Protein AF-A0A1I7KAI1-F1 (afdb_monomer)

Sequence (197 aa):
MGVFTWTDAAVKNPRADRYGDYRRKDIVEYGGYAKLICPDDTEIETECHDSYGRIGIYDIYELVAEWNRFELSADNLSKKPDDPTRYGGLWDYEKKKLKEEGYSDDEIKALDEADRKKYFDTAVRVWENTAALIDEYKTGASNEELSKKYGKEWKREIGIAIACEDDNARKLKYPIKLTKNRDAHGYDSLYISYSCQ

Radius of gyration: 20.22 Å; Cα contacts (8 Å, |Δi|>4): 316; chains: 1; bounding box: 46×28×57 Å

Structure (mmCIF, N/CA/C/O backbone):
data_AF-A0A1I7KAI1-F1
#
_entry.id   AF-A0A1I7KAI1-F1
#
loop_
_atom_site.group_PDB
_atom_site.id
_atom_site.type_symbol
_atom_site.label_atom_id
_atom_site.label_alt_id
_atom_site.label_comp_id
_atom_site.label_asym_id
_atom_site.label_entity_id
_atom_site.label_seq_id
_atom_site.pdbx_PDB_ins_code
_atom_site.Cartn_x
_atom_site.Cartn_y
_atom_site.Cartn_z
_atom_site.occupancy
_atom_site.B_iso_or_equiv
_atom_site.auth_seq_id
_atom_site.auth_comp_id
_atom_site.auth_asym_id
_atom_site.auth_atom_id
_atom_site.pdbx_PDB_model_num
ATOM 1 N N . MET A 1 1 ? -7.013 8.124 -15.299 1.00 29.92 1 MET A N 1
ATOM 2 C CA . MET A 1 1 ? -6.647 8.153 -13.871 1.00 29.92 1 MET A CA 1
ATOM 3 C C . MET A 1 1 ? -7.886 7.746 -13.109 1.00 29.92 1 MET A C 1
ATOM 5 O O . MET A 1 1 ? -8.840 8.516 -13.104 1.00 29.92 1 MET A O 1
ATOM 9 N N . GLY A 1 2 ? -7.917 6.503 -12.625 1.00 44.12 2 GLY A N 1
ATOM 10 C CA . GLY A 1 2 ? -8.976 6.027 -11.739 1.00 44.12 2 GLY A CA 1
ATOM 11 C C . GLY A 1 2 ? -8.921 6.787 -10.417 1.00 44.12 2 GLY A C 1
ATOM 12 O O . GLY A 1 2 ? -7.880 7.329 -10.045 1.00 44.12 2 GLY A O 1
ATOM 13 N N . VAL A 1 3 ? -10.061 6.902 -9.752 1.00 51.53 3 VAL A N 1
ATOM 14 C CA . VAL A 1 3 ? -10.138 7.475 -8.410 1.00 51.53 3 VAL A CA 1
ATOM 15 C C . VAL A 1 3 ? -9.918 6.315 -7.441 1.00 51.53 3 VAL A C 1
ATOM 17 O O . VAL A 1 3 ? -10.669 5.347 -7.519 1.00 51.53 3 VAL A O 1
ATOM 20 N N . PHE A 1 4 ? -8.901 6.392 -6.573 1.00 60.38 4 PHE A N 1
ATOM 21 C CA . PHE A 1 4 ? -8.571 5.349 -5.587 1.00 60.38 4 PHE A CA 1
ATOM 22 C C . PHE A 1 4 ? -9.707 5.162 -4.571 1.00 60.38 4 PHE A C 1
ATOM 24 O O . PHE A 1 4 ? -9.730 5.757 -3.502 1.00 60.38 4 PHE A O 1
ATOM 31 N N . THR A 1 5 ? -10.725 4.387 -4.900 1.00 75.75 5 THR A N 1
ATOM 32 C CA . THR A 1 5 ? -11.876 4.212 -4.004 1.00 75.75 5 THR A CA 1
ATOM 33 C C . THR A 1 5 ? -11.662 3.018 -3.085 1.00 75.75 5 THR A C 1
ATOM 35 O O . THR A 1 5 ? -10.800 2.186 -3.329 1.00 75.75 5 THR A O 1
ATOM 38 N N . TRP A 1 6 ? -12.400 2.945 -1.983 1.00 87.81 6 TRP A N 1
ATOM 39 C CA . TRP A 1 6 ? -12.342 1.806 -1.064 1.00 87.81 6 TRP A CA 1
ATOM 40 C C . TRP A 1 6 ? -13.674 1.081 -1.087 1.00 87.81 6 TRP A C 1
ATOM 42 O O . TRP A 1 6 ? -14.717 1.730 -1.186 1.00 87.81 6 TRP A O 1
ATOM 52 N N . THR A 1 7 ? -13.679 -0.243 -0.948 1.00 91.88 7 THR A N 1
ATOM 53 C CA . THR A 1 7 ? -14.944 -0.957 -0.754 1.00 91.88 7 THR A CA 1
ATOM 54 C C . THR A 1 7 ? -15.554 -0.609 0.601 1.00 91.88 7 THR A C 1
ATOM 56 O O . THR A 1 7 ? -14.853 -0.472 1.606 1.00 91.88 7 THR A O 1
ATOM 59 N N . ASP A 1 8 ? -16.876 -0.489 0.635 1.00 93.88 8 ASP A N 1
ATOM 60 C CA . ASP A 1 8 ? -17.633 -0.228 1.853 1.00 93.88 8 ASP A CA 1
ATOM 61 C C . ASP A 1 8 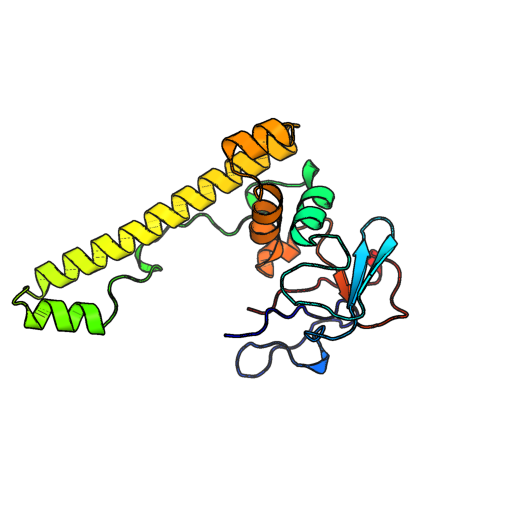? -17.595 -1.456 2.773 1.00 93.88 8 ASP A C 1
ATOM 63 O O . ASP A 1 8 ? -18.121 -2.519 2.437 1.00 93.88 8 ASP A O 1
ATOM 67 N N . ALA A 1 9 ? -17.004 -1.295 3.955 1.00 95.88 9 ALA A N 1
ATOM 68 C CA . ALA A 1 9 ? -16.870 -2.324 4.978 1.00 95.88 9 ALA A CA 1
ATOM 69 C C . ALA A 1 9 ? -18.220 -2.851 5.500 1.00 95.88 9 ALA A C 1
ATOM 71 O O . ALA A 1 9 ? -18.276 -3.947 6.057 1.00 95.88 9 ALA A O 1
ATOM 72 N N . ALA A 1 10 ? -19.326 -2.123 5.305 1.00 94.81 10 ALA A N 1
ATOM 73 C CA . ALA A 1 10 ? -20.670 -2.611 5.628 1.00 94.81 10 ALA A CA 1
ATOM 74 C C . ALA A 1 10 ? -21.201 -3.632 4.600 1.00 94.81 10 ALA A C 1
ATOM 76 O O . ALA A 1 10 ? -22.182 -4.335 4.860 1.00 94.81 10 ALA A O 1
ATOM 77 N N . VAL A 1 11 ? -20.568 -3.741 3.428 1.00 92.00 11 VAL A N 1
ATOM 78 C CA . VAL A 1 11 ? -20.994 -4.632 2.348 1.00 92.00 11 VAL A CA 1
ATOM 79 C C . VAL A 1 11 ? -20.195 -5.930 2.384 1.00 92.00 11 VAL A C 1
ATOM 81 O O . VAL A 1 11 ? -19.005 -5.983 2.085 1.00 92.00 11 VAL A O 1
ATOM 84 N N . LYS A 1 12 ? -20.890 -7.033 2.673 1.00 86.88 12 LYS A N 1
ATOM 85 C CA . LYS A 1 12 ? -20.320 -8.376 2.536 1.00 86.88 12 LYS A CA 1
ATOM 86 C C . LYS A 1 12 ? -20.062 -8.697 1.063 1.00 86.88 12 LYS A C 1
ATOM 88 O O . LYS A 1 12 ? -21.006 -8.697 0.272 1.00 86.88 12 LYS A O 1
ATOM 93 N N . ASN A 1 13 ? -18.833 -9.099 0.733 1.00 84.94 13 ASN A N 1
ATOM 94 C CA . ASN A 1 13 ? -18.421 -9.535 -0.609 1.00 84.94 13 ASN A CA 1
ATOM 95 C C . ASN A 1 13 ? -18.757 -8.489 -1.696 1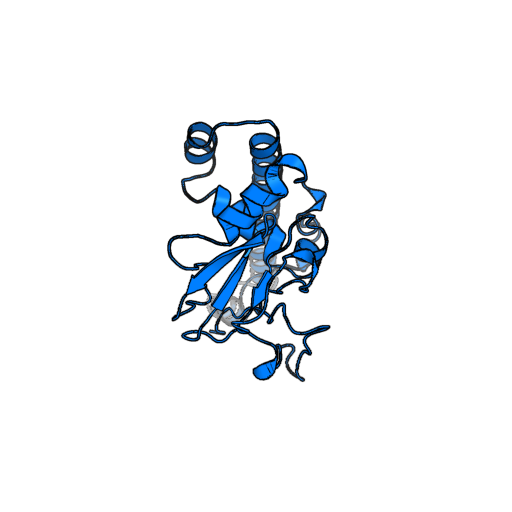.00 84.94 13 ASN A C 1
ATOM 97 O O . ASN A 1 13 ? -19.659 -8.727 -2.515 1.00 84.94 13 ASN A O 1
ATOM 101 N N . PRO A 1 14 ? -18.064 -7.334 -1.700 1.00 85.88 14 PRO A N 1
ATOM 102 C CA . PRO A 1 14 ? -18.239 -6.316 -2.732 1.00 85.88 14 PRO A CA 1
ATOM 103 C C . PRO A 1 14 ? -17.988 -6.934 -4.112 1.00 85.88 14 PRO A C 1
ATOM 105 O O . PRO A 1 14 ? -17.135 -7.809 -4.275 1.00 85.88 14 PRO A O 1
ATOM 108 N N . ARG A 1 15 ? -18.789 -6.549 -5.111 1.00 82.38 15 ARG A N 1
ATOM 109 C CA . ARG A 1 15 ? -18.743 -7.200 -6.428 1.00 82.38 15 ARG A CA 1
ATOM 110 C C . ARG A 1 15 ? -17.964 -6.346 -7.409 1.00 82.38 15 ARG A C 1
ATOM 112 O O . ARG A 1 15 ? -18.348 -5.200 -7.639 1.00 82.38 15 ARG A O 1
ATOM 119 N N . ALA A 1 16 ? -16.977 -6.953 -8.054 1.00 81.25 16 ALA A N 1
ATOM 120 C CA . ALA A 1 16 ? -16.404 -6.405 -9.269 1.00 81.25 16 ALA A CA 1
ATOM 121 C C . ALA A 1 16 ? -17.455 -6.385 -10.397 1.00 81.25 16 ALA A C 1
ATOM 123 O O . ALA A 1 16 ? -18.383 -7.209 -10.454 1.00 81.25 16 ALA A O 1
ATOM 124 N N . ASP A 1 17 ? -17.346 -5.403 -11.275 1.00 79.88 17 ASP A N 1
ATOM 125 C CA . ASP A 1 17 ? -18.058 -5.323 -12.531 1.00 79.88 17 ASP A CA 1
ATOM 126 C C . ASP A 1 17 ? -17.281 -6.060 -13.638 1.00 79.88 17 ASP A C 1
ATOM 128 O O . ASP A 1 17 ? -16.339 -6.810 -13.381 1.00 79.88 17 ASP A O 1
ATOM 132 N N . ARG A 1 18 ? -17.716 -5.912 -14.892 1.00 79.69 18 ARG A N 1
ATOM 133 C CA . ARG A 1 18 ? -17.100 -6.622 -16.026 1.00 79.69 18 ARG A CA 1
ATOM 134 C C . ARG A 1 18 ? -15.690 -6.133 -16.382 1.00 79.69 18 ARG A C 1
ATOM 136 O O . ARG A 1 18 ? -15.050 -6.766 -17.215 1.00 79.69 18 ARG A O 1
ATOM 143 N N . TYR A 1 19 ? -15.258 -5.007 -15.825 1.00 76.31 19 TYR A N 1
ATOM 144 C CA . TYR A 1 19 ? -13.960 -4.383 -16.059 1.00 76.31 19 TYR A CA 1
ATOM 145 C C . TYR A 1 19 ? -12.976 -4.634 -14.913 1.00 76.31 19 TYR A C 1
ATOM 147 O O . TYR A 1 19 ? -11.802 -4.317 -15.061 1.00 76.31 19 TYR A O 1
ATOM 155 N N . GLY A 1 20 ? -13.434 -5.260 -13.823 1.00 75.00 20 GLY A N 1
ATOM 156 C CA . GLY A 1 20 ? -12.633 -5.502 -12.622 1.00 75.00 20 GLY A CA 1
ATOM 157 C C . GLY A 1 20 ? -12.852 -4.459 -11.526 1.00 75.00 20 GLY A C 1
ATOM 158 O O . GLY A 1 20 ? -12.435 -4.695 -10.398 1.00 75.00 20 GLY A O 1
ATOM 159 N N . ASP A 1 21 ? -13.580 -3.376 -11.814 1.00 79.81 21 ASP A N 1
ATOM 160 C CA . ASP A 1 21 ? -13.859 -2.308 -10.855 1.00 79.81 21 ASP A CA 1
ATOM 161 C C . ASP A 1 21 ? -14.978 -2.708 -9.893 1.00 79.81 21 ASP A C 1
ATOM 163 O O . ASP A 1 21 ? -15.977 -3.314 -10.286 1.00 79.81 21 ASP A O 1
ATOM 167 N N . TYR A 1 22 ? -14.885 -2.323 -8.623 1.00 84.44 22 TYR A N 1
ATOM 168 C CA . TYR A 1 22 ? -15.987 -2.535 -7.689 1.00 84.44 22 TYR A CA 1
ATOM 169 C C . TYR A 1 22 ? -17.201 -1.667 -8.048 1.00 84.44 22 TYR A C 1
ATOM 171 O O . TYR A 1 22 ? -17.097 -0.497 -8.419 1.00 84.44 22 TYR A O 1
ATOM 179 N N . ARG A 1 23 ? -18.406 -2.237 -7.921 1.00 85.50 23 ARG A N 1
ATOM 180 C CA . ARG A 1 23 ? -19.648 -1.505 -8.206 1.00 85.50 23 ARG A CA 1
ATOM 181 C C . ARG A 1 23 ? -19.736 -0.251 -7.342 1.00 85.50 23 ARG A C 1
ATOM 183 O O . ARG A 1 23 ? -19.602 -0.332 -6.129 1.00 85.50 23 ARG A O 1
ATOM 190 N N . ARG A 1 24 ? -20.154 0.869 -7.940 1.00 83.38 24 ARG A N 1
ATOM 191 C CA . ARG A 1 24 ? -20.336 2.167 -7.258 1.00 83.38 24 ARG A CA 1
ATOM 192 C C . ARG A 1 24 ? -21.107 2.093 -5.927 1.00 83.38 24 ARG A C 1
ATOM 194 O O . ARG A 1 24 ? -20.791 2.774 -4.960 1.00 83.38 24 ARG A O 1
ATOM 201 N N . LYS A 1 25 ? -22.130 1.241 -5.850 1.00 86.62 25 LYS A N 1
ATOM 202 C CA . LYS A 1 25 ? -22.911 1.058 -4.616 1.00 86.62 25 LYS A CA 1
ATOM 203 C C . LYS A 1 25 ? -22.147 0.344 -3.491 1.00 86.62 25 LYS A C 1
ATOM 205 O O . LYS A 1 25 ? -22.518 0.530 -2.339 1.00 86.62 25 LYS A O 1
ATOM 210 N N . ASP A 1 26 ? -21.108 -0.416 -3.818 1.00 90.50 26 ASP A N 1
ATOM 211 C CA . ASP A 1 26 ? -20.305 -1.225 -2.899 1.00 90.50 26 ASP A CA 1
ATOM 2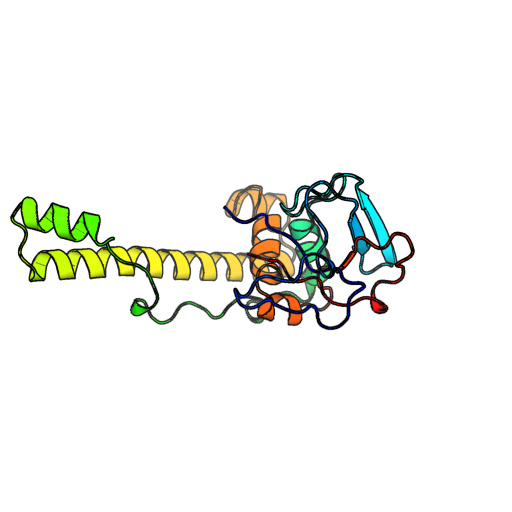12 C C . ASP A 1 26 ? -18.992 -0.507 -2.506 1.00 90.50 26 ASP A C 1
ATOM 214 O O . ASP A 1 26 ? -18.171 -1.092 -1.806 1.00 90.50 26 ASP A O 1
ATOM 218 N N . ILE A 1 27 ? -18.790 0.749 -2.934 1.00 90.12 27 ILE A N 1
ATOM 219 C CA . ILE A 1 27 ? -17.616 1.574 -2.600 1.00 90.12 27 ILE A CA 1
ATOM 220 C C . ILE A 1 27 ? -17.987 2.810 -1.774 1.00 90.12 27 ILE A C 1
ATOM 222 O O . ILE A 1 27 ? -19.131 3.281 -1.793 1.00 90.12 27 ILE A O 1
ATOM 226 N N . VAL A 1 28 ? -16.993 3.346 -1.075 1.00 90.50 28 VAL A N 1
ATOM 227 C CA . VAL A 1 28 ? -16.986 4.676 -0.468 1.00 90.50 28 VAL A CA 1
ATOM 228 C C . VAL A 1 28 ? -16.557 5.675 -1.543 1.00 90.50 28 VAL A C 1
ATOM 230 O O . VAL A 1 28 ? -15.470 5.567 -2.110 1.00 90.50 28 VAL A O 1
ATOM 233 N N . GLU A 1 29 ? -17.444 6.611 -1.882 1.00 86.25 29 GLU A N 1
ATOM 234 C CA . GLU A 1 29 ? -17.228 7.529 -3.003 1.00 86.25 29 GLU A CA 1
ATOM 235 C C . GLU A 1 29 ? -16.271 8.666 -2.631 1.00 86.25 29 GLU A C 1
ATOM 237 O O . GLU A 1 29 ? -16.349 9.244 -1.546 1.00 86.25 29 GLU A O 1
ATOM 242 N N . TYR A 1 30 ? -15.416 9.038 -3.582 1.00 87.31 30 TYR A N 1
ATOM 243 C CA . TYR A 1 30 ? -14.628 10.262 -3.503 1.00 87.31 30 TYR A CA 1
ATOM 244 C C . TYR A 1 30 ? -15.518 11.496 -3.338 1.00 87.31 30 TYR A C 1
ATOM 246 O O . TYR A 1 30 ? -16.537 11.640 -4.015 1.00 87.31 30 TYR A O 1
ATOM 254 N N . GLY A 1 31 ? -15.111 12.394 -2.445 1.00 87.06 31 GLY A N 1
ATOM 255 C CA . GLY A 1 31 ? -15.862 13.587 -2.066 1.00 87.06 31 GLY A CA 1
ATOM 256 C C . GLY A 1 31 ? -17.106 13.300 -1.222 1.00 87.06 31 GLY A C 1
ATOM 257 O O . GLY A 1 31 ? -17.806 14.239 -0.855 1.00 87.06 31 GLY A O 1
ATOM 258 N N . GLY A 1 32 ? -17.394 12.029 -0.927 1.00 88.50 32 GLY A N 1
ATOM 259 C CA . GLY A 1 32 ? -18.499 11.618 -0.073 1.00 88.50 32 GLY A CA 1
ATOM 260 C C . GLY A 1 32 ? -18.098 11.474 1.391 1.00 88.50 32 GLY A C 1
ATOM 261 O O . GLY A 1 32 ? -16.925 11.570 1.760 1.00 88.50 32 GLY A O 1
ATOM 262 N N . TYR A 1 33 ? -19.100 11.188 2.218 1.00 93.00 33 TYR A N 1
ATOM 263 C CA . TYR A 1 33 ? -18.899 10.819 3.611 1.00 93.00 33 TYR A CA 1
ATOM 264 C C . TYR A 1 33 ? -18.159 9.483 3.734 1.00 93.00 33 TYR A C 1
ATOM 266 O O . TYR A 1 33 ? -18.475 8.520 3.026 1.00 93.00 33 TYR A O 1
ATOM 274 N N . ALA A 1 34 ? -17.233 9.413 4.685 1.00 94.44 34 ALA A N 1
ATOM 275 C CA . ALA A 1 34 ? -16.585 8.179 5.088 1.00 94.44 34 ALA A CA 1
ATOM 276 C C . ALA A 1 34 ? -16.359 8.144 6.599 1.00 94.44 34 ALA A C 1
ATOM 278 O O . ALA A 1 34 ? -16.060 9.161 7.226 1.00 94.44 34 ALA A O 1
ATOM 279 N N . LYS A 1 35 ? -16.439 6.938 7.148 1.00 95.25 35 LYS A N 1
ATOM 280 C CA . LYS A 1 35 ? -16.158 6.609 8.536 1.00 95.25 35 LYS A CA 1
ATOM 281 C C . LYS A 1 35 ? -15.194 5.435 8.600 1.00 95.25 35 LYS A C 1
ATOM 283 O O . LYS A 1 35 ? -15.458 4.381 8.024 1.00 95.25 35 LYS A O 1
ATOM 288 N N . LEU A 1 36 ? -14.069 5.627 9.273 1.00 96.00 36 LEU A N 1
ATOM 289 C CA . LEU A 1 36 ? -13.116 4.579 9.612 1.00 96.00 36 LEU A CA 1
ATOM 290 C C . LEU A 1 36 ? -13.465 4.060 11.003 1.00 96.00 36 LEU A C 1
ATOM 292 O O . LEU A 1 36 ? -13.561 4.851 11.941 1.00 96.00 36 LEU A O 1
ATOM 296 N N . ILE A 1 37 ? -13.628 2.745 11.121 1.00 97.38 37 ILE A N 1
ATOM 297 C CA . ILE A 1 37 ? -13.760 2.077 12.416 1.00 97.38 37 ILE A CA 1
ATOM 298 C C . ILE A 1 37 ? -12.391 1.513 12.788 1.00 97.38 37 ILE A C 1
ATOM 300 O O . ILE A 1 37 ? -11.815 0.724 12.033 1.00 97.38 37 ILE A O 1
ATOM 304 N N . CYS A 1 38 ? -11.858 1.947 13.925 1.00 97.06 38 CYS A N 1
ATOM 305 C CA . CYS A 1 38 ? -10.567 1.518 14.452 1.00 97.06 38 CYS A CA 1
ATOM 306 C C . CYS A 1 38 ? -10.694 0.199 15.238 1.00 97.06 38 CYS A C 1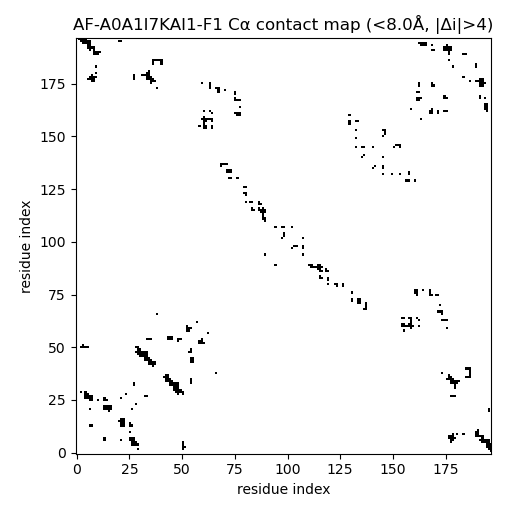
ATOM 308 O O . CYS A 1 38 ? -11.785 -0.130 15.701 1.00 97.06 38 CYS A O 1
ATOM 310 N N . PRO A 1 39 ? -9.594 -0.548 15.450 1.00 97.56 39 PRO A N 1
ATOM 311 C CA . PRO A 1 39 ? -9.620 -1.816 16.194 1.00 97.56 39 PRO A CA 1
ATOM 312 C C . PRO A 1 39 ? -10.072 -1.724 17.657 1.00 97.56 39 PRO A C 1
ATOM 314 O O . PRO A 1 39 ? -10.434 -2.737 18.244 1.00 97.56 39 PRO A O 1
ATOM 317 N N . ASP A 1 40 ? -10.015 -0.537 18.257 1.00 96.75 40 ASP A N 1
ATOM 318 C CA . ASP A 1 40 ? -10.488 -0.248 19.615 1.00 96.75 40 ASP A CA 1
ATOM 319 C C . ASP A 1 40 ? -11.927 0.301 19.640 1.00 96.75 40 ASP A C 1
ATOM 321 O O . ASP A 1 40 ? -12.345 0.898 20.631 1.00 96.75 40 ASP A O 1
ATOM 325 N N . ASP A 1 41 ? -12.666 0.119 18.540 1.00 97.06 41 ASP A N 1
ATOM 326 C CA . ASP A 1 41 ? -14.017 0.632 18.297 1.00 97.06 41 ASP A CA 1
ATOM 327 C C . ASP A 1 41 ? -14.138 2.165 18.282 1.00 97.06 41 ASP A C 1
ATOM 329 O O . ASP A 1 41 ? -15.250 2.695 18.236 1.00 97.06 41 ASP A O 1
ATOM 333 N N . THR A 1 42 ? -13.023 2.906 18.270 1.00 96.25 42 THR A N 1
ATOM 334 C CA . THR A 1 42 ? -13.070 4.350 18.011 1.00 96.25 42 THR A CA 1
ATOM 335 C C . THR A 1 42 ? -13.409 4.640 16.550 1.00 96.25 42 THR A C 1
ATOM 337 O O . THR A 1 42 ? -13.153 3.838 15.648 1.00 96.25 42 THR A O 1
ATOM 340 N N . GLU A 1 43 ? -14.006 5.807 16.308 1.00 95.75 43 GLU A N 1
ATOM 341 C CA . GLU A 1 43 ? -14.534 6.184 14.997 1.00 95.75 43 GLU A CA 1
ATOM 342 C C . GLU A 1 43 ? -13.912 7.495 14.532 1.00 95.75 43 GLU A C 1
ATOM 344 O O . GLU A 1 43 ? -13.835 8.471 15.283 1.00 95.75 43 GLU A O 1
ATOM 349 N N . ILE A 1 44 ? -13.468 7.516 13.277 1.00 95.44 44 ILE A N 1
ATOM 350 C CA . ILE A 1 44 ? -12.922 8.708 12.629 1.00 95.44 44 ILE A CA 1
ATOM 351 C C . ILE A 1 44 ? -13.771 8.985 11.401 1.00 95.44 44 ILE A C 1
ATOM 353 O O . ILE A 1 44 ? -13.916 8.126 10.536 1.00 95.44 44 ILE A O 1
ATOM 357 N N . GLU A 1 45 ? -14.327 10.187 11.309 1.00 94.56 45 GLU A N 1
ATOM 358 C CA . GLU A 1 45 ? -15.274 10.547 10.256 1.00 94.56 45 GLU A CA 1
ATOM 359 C C . GLU A 1 45 ? -14.759 11.707 9.403 1.00 94.56 45 GLU A C 1
ATOM 361 O O . GLU A 1 45 ? -14.026 12.583 9.867 1.00 94.56 45 GLU A O 1
ATOM 366 N N . THR A 1 46 ? -15.171 11.730 8.138 1.00 93.44 46 THR A N 1
ATOM 367 C CA . THR A 1 46 ? -15.003 12.870 7.237 1.00 93.44 46 THR A CA 1
ATOM 368 C C . THR A 1 46 ? -16.235 13.018 6.357 1.00 93.44 46 THR A C 1
ATOM 370 O O . THR A 1 46 ? -16.789 12.035 5.872 1.00 93.44 46 THR A O 1
ATOM 373 N N . GLU A 1 47 ? -16.645 14.259 6.104 1.00 91.69 47 GLU A N 1
ATOM 374 C CA . GLU A 1 47 ? -17.714 14.571 5.146 1.00 91.69 47 GLU A CA 1
ATOM 375 C C . GLU A 1 47 ? -17.211 14.605 3.693 1.00 91.69 47 GLU A C 1
ATOM 377 O O . GLU A 1 47 ? -18.010 14.615 2.762 1.00 91.69 47 GLU A O 1
ATOM 382 N N . CYS A 1 48 ? -15.889 14.627 3.496 1.00 88.19 48 CYS A N 1
ATOM 383 C CA . CYS A 1 48 ? -15.253 14.665 2.185 1.00 88.19 48 CYS A CA 1
ATOM 384 C C . CYS A 1 48 ? -14.030 13.741 2.191 1.00 88.19 48 CYS A C 1
ATOM 386 O O . CYS A 1 48 ? -12.941 14.115 2.634 1.00 88.19 48 CYS A O 1
ATOM 388 N N . HIS A 1 49 ? -14.232 12.498 1.762 1.00 86.00 49 HIS A N 1
ATOM 389 C CA . HIS A 1 49 ? -13.176 11.507 1.599 1.00 86.00 49 HIS A CA 1
ATOM 390 C C . HIS A 1 49 ? -12.384 11.763 0.315 1.00 86.00 49 HIS A C 1
ATOM 392 O O . HIS A 1 49 ? -12.956 11.823 -0.772 1.00 86.00 49 HIS A O 1
ATOM 398 N N . ASP A 1 50 ? -11.063 11.897 0.424 1.00 83.12 50 ASP A N 1
ATOM 399 C CA . ASP A 1 50 ? -10.211 12.237 -0.717 1.00 83.12 50 ASP A CA 1
ATOM 400 C C . ASP A 1 50 ? -9.701 11.027 -1.502 1.00 83.12 50 ASP A C 1
ATOM 402 O O . ASP A 1 50 ? -9.032 11.226 -2.512 1.00 83.12 50 ASP A O 1
ATOM 406 N N . SER A 1 51 ? -10.018 9.795 -1.084 1.00 79.62 51 SER A N 1
ATOM 407 C CA . SER A 1 51 ? -9.549 8.562 -1.727 1.00 79.62 51 SER A CA 1
ATOM 408 C C . SER A 1 51 ? -8.035 8.295 -1.643 1.00 79.62 51 SER A C 1
ATOM 410 O O . SER A 1 51 ? -7.583 7.209 -1.987 1.00 79.62 51 SER A O 1
ATOM 412 N N . TYR A 1 52 ? -7.225 9.203 -1.093 1.00 81.31 52 TYR A N 1
ATOM 413 C CA . TYR A 1 52 ? -5.761 9.066 -1.022 1.00 81.31 52 TYR A CA 1
ATOM 414 C C . TYR A 1 52 ? -5.263 8.500 0.316 1.00 81.31 52 TYR A C 1
ATOM 416 O O . TYR A 1 52 ? -4.083 8.623 0.668 1.00 81.31 52 TYR A O 1
ATOM 424 N N . GLY A 1 53 ? -6.156 7.845 1.059 1.00 83.50 53 GLY A N 1
ATOM 425 C CA . GLY A 1 53 ? -5.856 7.266 2.365 1.00 83.50 53 GLY A CA 1
ATOM 426 C C . GLY A 1 53 ? -5.831 8.296 3.491 1.00 83.50 53 GLY A C 1
ATOM 427 O O . GLY A 1 53 ? -5.222 8.025 4.517 1.00 83.50 53 GLY A O 1
ATOM 428 N N . ARG A 1 54 ? -6.466 9.464 3.329 1.00 88.25 54 ARG A N 1
ATOM 429 C CA . ARG A 1 54 ? -6.669 10.411 4.431 1.00 88.25 54 ARG A CA 1
ATOM 430 C C . ARG A 1 54 ? -8.103 10.362 4.938 1.00 88.25 54 ARG A C 1
ATOM 432 O O . ARG A 1 54 ? -9.059 10.295 4.161 1.00 88.25 54 ARG A O 1
ATOM 439 N N . ILE A 1 55 ? -8.248 10.429 6.256 1.00 88.94 55 ILE A N 1
ATOM 440 C CA . ILE A 1 55 ? -9.538 10.606 6.917 1.00 88.94 55 ILE A CA 1
ATOM 441 C C . ILE A 1 55 ? -9.394 11.535 8.121 1.00 88.94 55 ILE A C 1
ATOM 443 O O . ILE A 1 55 ? -8.611 11.291 9.039 1.00 88.94 55 ILE A O 1
ATOM 447 N N . GLY A 1 56 ? -10.122 12.653 8.093 1.00 84.75 56 GLY A N 1
ATOM 448 C CA . GLY A 1 56 ? -9.908 13.741 9.043 1.00 84.75 56 GLY A CA 1
ATOM 449 C C . GLY A 1 56 ? -8.466 14.254 8.972 1.00 84.75 56 GLY A C 1
ATOM 450 O O . GLY A 1 56 ? -7.998 14.663 7.911 1.00 84.75 56 GLY A O 1
ATOM 451 N N . ILE A 1 57 ? -7.761 14.217 10.104 1.00 89.62 57 ILE A N 1
ATOM 452 C CA . ILE A 1 57 ? -6.337 14.584 10.205 1.00 89.62 57 ILE A CA 1
ATOM 453 C C . ILE A 1 57 ? -5.389 13.383 10.080 1.00 89.62 57 ILE A C 1
ATOM 455 O O . ILE A 1 57 ? -4.176 13.555 10.183 1.00 89.62 57 ILE A O 1
ATOM 459 N N . TYR A 1 58 ? -5.932 12.178 9.915 1.00 93.56 58 TYR A N 1
ATOM 460 C CA . TYR A 1 58 ? -5.180 10.934 9.983 1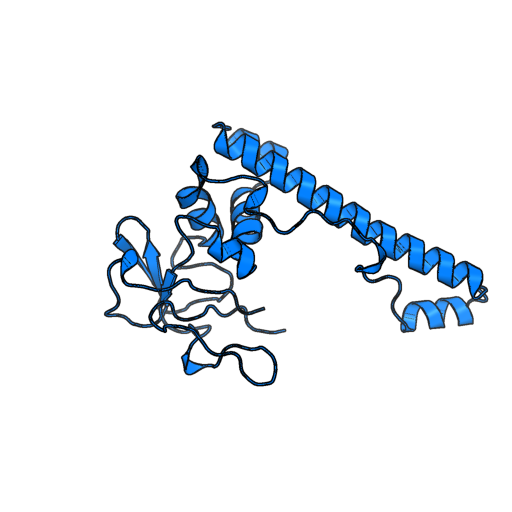.00 93.56 58 TYR A CA 1
ATOM 461 C C . TYR A 1 58 ? -4.884 10.371 8.600 1.00 93.56 58 TYR A C 1
ATOM 463 O O . TYR A 1 58 ? -5.655 10.535 7.650 1.00 93.56 58 TYR A O 1
ATOM 471 N N . ASP A 1 59 ? -3.772 9.650 8.525 1.00 93.62 59 ASP A N 1
ATOM 472 C CA . ASP A 1 59 ? -3.386 8.840 7.384 1.00 93.62 59 ASP A CA 1
ATOM 473 C C . ASP A 1 59 ? -3.701 7.370 7.685 1.00 93.62 59 ASP A C 1
ATOM 475 O O . ASP A 1 59 ? -3.158 6.779 8.617 1.00 93.62 59 ASP A O 1
ATOM 479 N N . ILE A 1 60 ? -4.615 6.778 6.920 1.00 93.88 60 ILE A N 1
ATOM 480 C CA . ILE A 1 60 ? -5.096 5.408 7.128 1.00 93.88 60 ILE A CA 1
ATOM 481 C C . ILE A 1 60 ? -3.950 4.402 6.950 1.00 93.88 60 ILE A C 1
ATOM 483 O O . ILE A 1 60 ? -3.912 3.390 7.650 1.00 93.88 60 ILE A O 1
ATOM 487 N N . TYR A 1 61 ? -2.993 4.676 6.056 1.00 94.69 61 TYR A N 1
ATOM 488 C CA . TYR A 1 61 ? -1.843 3.797 5.855 1.00 94.69 61 TYR A CA 1
ATOM 489 C C . TYR A 1 61 ? -0.866 3.874 7.036 1.00 94.69 61 TYR A C 1
ATOM 491 O O . TYR A 1 61 ? -0.302 2.861 7.446 1.00 94.69 61 TYR A O 1
ATOM 499 N N . GLU A 1 62 ? -0.705 5.044 7.650 1.00 96.12 62 GLU A N 1
ATOM 500 C CA . GLU A 1 62 ? 0.030 5.130 8.914 1.00 96.12 62 GLU A CA 1
ATOM 501 C C . GLU A 1 62 ? -0.676 4.370 10.041 1.00 96.12 62 GLU A C 1
ATOM 503 O O . GLU A 1 62 ? -0.034 3.599 10.756 1.00 96.12 62 GLU A O 1
ATOM 508 N N . LEU A 1 63 ? -1.995 4.543 10.166 1.00 96.38 63 LEU A N 1
ATOM 509 C CA . LEU A 1 63 ? -2.796 3.875 11.190 1.00 96.38 63 LEU A CA 1
ATOM 510 C C . LEU A 1 63 ? -2.739 2.349 11.056 1.00 96.38 63 LEU A C 1
ATOM 512 O O . LEU A 1 63 ? -2.494 1.660 12.042 1.00 96.38 63 LEU A O 1
ATOM 516 N N . VAL A 1 64 ? -2.900 1.800 9.847 1.00 96.12 64 VAL A N 1
ATOM 517 C CA . VAL A 1 64 ? -2.859 0.341 9.649 1.00 96.12 64 VAL A CA 1
ATOM 518 C C . VAL A 1 64 ? -1.480 -0.243 9.968 1.00 96.12 64 VAL A C 1
ATOM 520 O O . VAL A 1 64 ? -1.398 -1.347 10.514 1.00 96.12 64 VAL A O 1
ATOM 523 N N . ALA A 1 65 ? -0.398 0.496 9.699 1.00 96.62 65 ALA A N 1
ATOM 524 C CA . ALA A 1 65 ? 0.946 0.099 10.109 1.00 96.62 65 ALA A CA 1
ATOM 525 C C . ALA A 1 65 ? 1.084 0.087 11.643 1.00 96.62 65 ALA A C 1
ATOM 527 O O . ALA A 1 65 ? 1.652 -0.856 12.197 1.00 96.62 65 ALA A O 1
ATOM 528 N N . GLU A 1 66 ? 0.522 1.081 12.337 1.00 96.44 66 GLU A N 1
ATOM 529 C CA . GLU A 1 66 ? 0.524 1.151 13.804 1.00 96.44 66 GLU A CA 1
ATOM 530 C C . GLU A 1 66 ? -0.290 0.030 14.446 1.00 96.44 66 GLU A C 1
ATOM 532 O O . GLU A 1 66 ? 0.218 -0.664 15.329 1.00 96.44 66 GLU A O 1
ATOM 537 N N . TRP A 1 67 ? -1.520 -0.197 13.977 1.00 97.50 67 TRP A N 1
ATOM 538 C CA . TRP A 1 67 ? -2.404 -1.239 14.504 1.00 97.50 67 TRP A CA 1
ATOM 539 C C . TRP A 1 67 ? -1.764 -2.622 14.431 1.00 97.50 67 TRP A C 1
ATOM 541 O O . TRP A 1 67 ? -1.911 -3.433 15.343 1.00 97.50 67 TRP A O 1
ATOM 551 N N . ASN A 1 68 ? -1.028 -2.889 13.351 1.00 97.38 68 ASN A N 1
ATOM 552 C CA . ASN A 1 68 ? -0.444 -4.198 13.094 1.00 97.38 68 ASN A CA 1
ATOM 553 C C . ASN A 1 68 ? 1.022 -4.314 13.526 1.00 97.38 68 ASN A C 1
ATOM 555 O O . ASN A 1 68 ? 1.570 -5.402 13.388 1.00 97.38 68 ASN A O 1
ATOM 559 N N . ARG A 1 69 ? 1.660 -3.262 14.069 1.00 95.75 69 ARG A N 1
ATOM 560 C CA . ARG A 1 69 ? 3.120 -3.178 14.304 1.00 95.75 69 ARG A CA 1
ATOM 561 C C . ARG A 1 69 ? 3.767 -4.471 14.810 1.00 95.75 69 ARG A C 1
ATOM 563 O O . ARG A 1 69 ? 4.778 -4.908 14.268 1.00 95.75 69 ARG A O 1
ATOM 570 N N . PHE A 1 70 ? 3.205 -5.073 15.857 1.00 94.81 70 PHE A N 1
ATOM 571 C CA . PHE A 1 70 ? 3.778 -6.259 16.507 1.00 94.81 70 PHE A CA 1
ATOM 572 C C . PHE A 1 70 ? 3.505 -7.574 15.763 1.00 94.81 70 PHE A C 1
ATOM 574 O O . PHE A 1 70 ? 4.196 -8.565 15.991 1.00 94.81 70 PHE A O 1
ATOM 581 N N . GLU A 1 71 ? 2.539 -7.571 14.852 1.00 94.12 71 GLU A N 1
ATOM 582 C CA . GLU A 1 71 ? 2.144 -8.712 14.024 1.00 94.12 71 GLU A CA 1
ATOM 583 C C . GLU A 1 71 ? 2.798 -8.663 12.633 1.00 94.12 71 GLU A C 1
ATOM 585 O O . GLU A 1 71 ? 2.788 -9.664 11.920 1.00 94.12 71 GLU A O 1
ATOM 590 N N . LEU A 1 72 ? 3.392 -7.524 12.247 1.00 93.62 72 LEU A N 1
ATOM 591 C CA . LEU A 1 72 ? 4.018 -7.357 10.936 1.00 93.62 72 LEU A CA 1
ATOM 592 C C . LEU A 1 72 ? 5.177 -8.336 10.714 1.00 93.62 72 LEU A C 1
ATOM 594 O O . LEU A 1 72 ? 5.909 -8.716 11.633 1.00 93.62 72 LEU A O 1
ATOM 598 N N . SER A 1 73 ? 5.353 -8.724 9.460 1.00 93.75 73 SER A N 1
ATOM 599 C CA . SER A 1 73 ? 6.479 -9.499 8.949 1.00 93.75 73 SER A CA 1
ATOM 600 C C . SER A 1 73 ? 6.568 -9.339 7.430 1.00 93.75 73 SER A C 1
ATOM 602 O O . SER A 1 73 ? 5.648 -8.818 6.793 1.00 93.75 73 SER A O 1
ATOM 604 N N . ALA A 1 74 ? 7.646 -9.841 6.827 1.00 92.12 74 ALA A N 1
ATOM 605 C CA . ALA A 1 74 ? 7.774 -9.888 5.372 1.00 92.12 74 ALA A CA 1
ATOM 606 C C . ALA A 1 74 ? 6.649 -10.695 4.685 1.00 92.12 74 ALA A C 1
ATOM 608 O O . ALA A 1 74 ? 6.342 -10.427 3.526 1.00 92.12 74 ALA A O 1
ATOM 609 N N . ASP A 1 75 ? 5.980 -11.621 5.384 1.00 92.56 75 ASP A N 1
ATOM 610 C CA . ASP A 1 75 ? 4.869 -12.408 4.825 1.00 92.56 75 ASP A CA 1
ATOM 611 C C . ASP A 1 75 ? 3.619 -11.554 4.543 1.00 92.56 75 ASP A C 1
ATOM 613 O O . ASP A 1 75 ? 2.785 -11.910 3.699 1.00 92.56 75 ASP A O 1
ATOM 617 N N . ASN A 1 76 ? 3.499 -10.396 5.207 1.00 93.56 76 ASN A N 1
ATOM 618 C CA . ASN A 1 76 ? 2.450 -9.415 4.930 1.00 93.56 76 ASN A CA 1
ATOM 619 C C . ASN A 1 76 ? 2.669 -8.675 3.602 1.00 93.56 76 ASN A C 1
ATOM 621 O O . ASN A 1 76 ? 1.729 -8.065 3.099 1.00 93.56 76 ASN A O 1
ATOM 625 N N . LEU A 1 77 ? 3.871 -8.736 3.022 1.00 92.25 77 LEU A N 1
ATOM 626 C CA . LEU A 1 77 ? 4.161 -8.150 1.719 1.00 92.25 77 LEU A CA 1
ATOM 627 C C . LEU A 1 77 ? 3.703 -9.068 0.580 1.00 92.25 77 LEU A C 1
ATOM 629 O O . LEU A 1 77 ? 3.504 -10.280 0.734 1.00 92.25 77 LEU A O 1
ATOM 633 N N . SER A 1 78 ? 3.603 -8.480 -0.611 1.00 88.25 78 SER A N 1
ATOM 634 C CA . SER A 1 78 ? 3.535 -9.244 -1.856 1.00 88.25 78 SER A CA 1
ATOM 635 C C . SER A 1 78 ? 4.782 -10.114 -2.006 1.00 88.25 78 SER A C 1
ATOM 637 O O . SER A 1 78 ? 5.845 -9.811 -1.456 1.00 88.25 78 SER A O 1
ATOM 639 N N . LYS A 1 79 ? 4.671 -11.197 -2.781 1.00 91.00 79 LYS A N 1
ATOM 640 C CA . LYS A 1 79 ? 5.808 -12.083 -3.053 1.00 91.00 79 LYS A CA 1
ATOM 641 C C . LYS A 1 79 ? 6.991 -11.269 -3.589 1.00 91.00 79 LYS A C 1
ATOM 643 O O . LYS A 1 79 ? 6.812 -10.447 -4.488 1.00 91.00 79 LYS A O 1
ATOM 648 N N . LYS A 1 80 ? 8.194 -11.541 -3.073 1.00 93.62 80 LYS A N 1
ATOM 649 C CA . LYS A 1 80 ? 9.432 -10.964 -3.605 1.00 93.62 80 LYS A CA 1
ATOM 650 C C . LYS A 1 80 ? 9.504 -11.194 -5.125 1.00 93.62 80 LYS A C 1
ATOM 652 O O . LYS A 1 80 ? 9.294 -12.337 -5.547 1.00 93.62 80 LYS A O 1
ATOM 657 N N . PRO A 1 81 ? 9.814 -10.162 -5.932 1.00 94.44 81 PRO A N 1
ATOM 658 C CA . PRO A 1 81 ? 10.012 -10.335 -7.365 1.00 94.44 81 PRO A CA 1
ATOM 659 C C . PRO A 1 81 ? 11.089 -11.383 -7.661 1.00 94.44 81 PRO A C 1
ATOM 661 O O . PRO A 1 81 ? 12.181 -11.338 -7.096 1.00 94.44 81 PRO A O 1
ATOM 664 N N . ASP A 1 82 ? 10.773 -12.325 -8.547 1.00 94.94 82 ASP A N 1
ATOM 665 C CA . ASP A 1 82 ? 11.626 -13.470 -8.889 1.00 94.94 82 ASP A CA 1
ATOM 666 C C . ASP A 1 82 ? 11.834 -13.663 -10.399 1.00 94.94 82 ASP A C 1
ATOM 668 O O . ASP A 1 82 ? 12.729 -14.403 -10.804 1.00 94.94 82 ASP A O 1
ATOM 672 N N . ASP A 1 83 ? 11.045 -12.983 -11.228 1.00 93.31 83 ASP A N 1
ATOM 673 C CA . ASP A 1 83 ? 11.073 -13.112 -12.680 1.00 93.31 83 ASP A CA 1
ATOM 674 C C . ASP A 1 83 ? 11.101 -11.728 -13.356 1.00 93.31 83 ASP A C 1
ATOM 676 O O . ASP A 1 83 ? 10.089 -11.014 -13.341 1.00 93.31 83 ASP A O 1
ATOM 680 N N . PRO A 1 84 ? 12.229 -11.328 -13.976 1.00 91.88 84 PRO A N 1
ATOM 681 C CA . PRO A 1 84 ? 12.331 -10.044 -14.654 1.00 91.88 84 PRO A CA 1
ATOM 682 C C . PRO A 1 84 ? 11.390 -9.947 -15.853 1.00 91.88 84 PRO A C 1
ATOM 684 O O . PRO A 1 84 ? 10.997 -8.839 -16.191 1.00 91.88 84 PRO A O 1
ATOM 687 N N . THR A 1 85 ? 10.975 -11.057 -16.478 1.00 90.25 85 THR A N 1
ATOM 688 C CA . THR A 1 85 ? 10.122 -11.043 -17.683 1.00 90.25 85 THR A CA 1
ATOM 689 C C . THR A 1 85 ? 8.717 -10.487 -17.434 1.00 90.25 85 THR A C 1
ATOM 691 O O . THR A 1 85 ? 8.049 -10.075 -18.379 1.00 90.25 85 THR A O 1
ATOM 694 N N . ARG A 1 86 ? 8.296 -10.402 -16.165 1.00 90.81 86 ARG A N 1
ATOM 695 C CA . ARG A 1 86 ? 7.027 -9.793 -15.735 1.00 90.81 86 ARG A CA 1
ATOM 696 C C . ARG A 1 86 ? 7.036 -8.266 -15.756 1.00 90.81 86 ARG A C 1
ATOM 698 O O . ARG A 1 86 ? 5.987 -7.654 -15.579 1.00 90.81 86 ARG A O 1
ATOM 705 N N . TYR A 1 87 ? 8.204 -7.656 -15.933 1.00 92.62 87 TYR A N 1
ATOM 706 C CA . TYR A 1 87 ? 8.360 -6.209 -15.958 1.00 92.62 87 TYR A CA 1
ATOM 707 C C . TYR A 1 87 ? 8.324 -5.680 -17.394 1.00 92.62 87 TYR A C 1
ATOM 709 O O . TYR A 1 87 ? 8.728 -6.353 -18.347 1.00 92.62 87 TYR A O 1
ATOM 717 N N . GLY A 1 88 ? 7.831 -4.450 -17.542 1.00 90.69 88 GLY A N 1
ATOM 718 C CA . GLY A 1 88 ? 7.910 -3.727 -18.807 1.00 90.69 88 GLY A CA 1
ATOM 719 C C . GLY A 1 88 ? 9.366 -3.471 -19.191 1.00 90.69 88 GLY A C 1
ATOM 720 O O . GLY A 1 88 ? 10.206 -3.261 -18.320 1.00 90.69 88 GLY A O 1
ATOM 721 N N . GLY A 1 89 ? 9.651 -3.531 -20.489 1.00 92.75 89 GLY A N 1
ATOM 722 C CA . GLY A 1 89 ? 10.877 -2.982 -21.063 1.00 92.75 89 GLY A CA 1
ATOM 723 C C . GLY A 1 89 ? 10.558 -1.704 -21.833 1.00 92.75 89 GLY A C 1
ATOM 724 O O . GLY A 1 89 ? 9.631 -0.970 -21.482 1.00 92.75 89 GLY A O 1
ATOM 725 N N . LEU A 1 90 ? 11.258 -1.509 -22.946 1.00 94.88 90 LEU A N 1
ATOM 726 C CA . LEU A 1 90 ? 11.028 -0.380 -23.837 1.00 94.88 90 LEU A CA 1
ATOM 727 C C . LEU A 1 90 ? 9.612 -0.412 -24.421 1.00 94.88 90 LEU A C 1
ATOM 729 O O . LEU A 1 90 ? 9.099 -1.461 -24.838 1.00 94.88 90 LEU A O 1
ATOM 733 N N . TRP A 1 91 ? 9.010 0.767 -24.521 1.00 94.88 91 TRP A N 1
ATOM 734 C CA . TRP A 1 91 ? 7.710 0.959 -25.148 1.00 94.88 91 TRP A CA 1
ATOM 735 C C . TRP A 1 91 ? 7.836 0.798 -26.667 1.00 94.88 91 TRP A C 1
ATOM 737 O O . TRP A 1 91 ? 8.885 1.059 -27.260 1.00 94.88 91 TRP A O 1
ATOM 747 N N . ASP A 1 92 ? 6.744 0.425 -27.336 1.00 95.69 92 ASP A N 1
ATOM 748 C CA . ASP A 1 92 ? 6.752 0.188 -28.789 1.00 95.69 92 ASP A CA 1
ATOM 749 C C . ASP A 1 92 ? 7.237 1.408 -29.591 1.00 95.69 92 ASP A C 1
ATOM 751 O O . ASP A 1 92 ? 7.940 1.266 -30.595 1.00 95.69 92 ASP A O 1
ATOM 755 N N . TYR A 1 93 ? 6.914 2.622 -29.131 1.00 96.19 93 TYR A N 1
ATOM 756 C CA . TYR A 1 93 ? 7.379 3.853 -29.772 1.00 96.19 93 TYR A CA 1
ATOM 757 C C . TYR A 1 93 ? 8.892 4.071 -29.601 1.00 96.19 93 TYR A C 1
ATOM 759 O O . TYR A 1 93 ? 9.528 4.621 -30.498 1.00 96.19 93 TYR A O 1
ATOM 767 N N . GLU A 1 94 ? 9.482 3.623 -28.488 1.00 97.19 94 GLU A N 1
ATOM 768 C CA . GLU A 1 94 ? 10.922 3.725 -28.219 1.00 97.19 94 GLU A CA 1
ATOM 769 C C . GLU A 1 94 ? 11.689 2.753 -29.108 1.00 97.19 94 GLU A C 1
ATOM 771 O O . GLU A 1 94 ? 12.649 3.145 -29.768 1.00 97.19 94 GLU A O 1
ATOM 776 N N . LYS A 1 95 ? 11.195 1.514 -29.219 1.00 96.75 95 LYS A N 1
ATOM 777 C CA . LYS A 1 95 ? 11.736 0.499 -30.136 1.00 96.75 95 LYS A CA 1
ATOM 778 C C . LYS A 1 95 ? 11.707 0.986 -31.582 1.00 96.75 95 LYS A C 1
ATOM 780 O O . LYS A 1 95 ? 12.698 0.863 -32.299 1.00 96.75 95 LYS A O 1
ATOM 785 N N . LYS A 1 96 ? 10.588 1.584 -32.005 1.00 96.88 96 LYS A N 1
ATOM 786 C CA . LYS A 1 96 ? 10.451 2.167 -33.345 1.00 96.88 96 LYS A CA 1
ATOM 787 C C . LYS A 1 96 ? 11.454 3.301 -33.576 1.00 96.88 96 LYS A C 1
ATOM 789 O O . LYS A 1 96 ? 12.106 3.317 -34.615 1.00 96.88 96 LYS A O 1
ATOM 794 N N . LYS A 1 97 ? 11.600 4.210 -32.610 1.00 97.50 97 LYS A N 1
ATOM 795 C CA . LYS A 1 97 ? 12.546 5.328 -32.693 1.00 97.50 97 LYS A CA 1
ATOM 796 C C . LYS A 1 97 ? 13.996 4.844 -32.810 1.00 97.50 97 LYS A C 1
ATOM 798 O O . LYS A 1 97 ? 14.714 5.310 -33.684 1.00 97.50 97 LYS A O 1
ATOM 803 N N . LEU A 1 98 ? 14.406 3.864 -32.001 1.00 97.50 98 LEU A N 1
ATOM 804 C CA . LEU A 1 98 ? 15.745 3.265 -32.087 1.00 97.50 98 LEU A CA 1
ATOM 805 C C . LEU A 1 98 ? 15.996 2.629 -33.463 1.00 97.50 98 LEU A C 1
ATOM 807 O O . LEU A 1 98 ? 17.070 2.779 -34.039 1.00 97.50 98 LEU A O 1
ATOM 811 N N . LYS A 1 99 ? 14.983 1.978 -34.042 1.00 97.06 99 LYS A N 1
ATOM 812 C CA . LYS A 1 99 ? 15.080 1.416 -35.395 1.00 97.06 99 LYS A CA 1
ATOM 813 C C . LYS A 1 99 ? 15.264 2.497 -36.467 1.00 97.06 99 LYS A C 1
ATOM 815 O O . LYS A 1 99 ? 16.043 2.307 -37.395 1.00 97.06 99 LYS A O 1
ATOM 820 N N . GLU A 1 100 ? 14.579 3.634 -36.335 1.00 97.44 100 GLU A N 1
ATOM 821 C CA . GLU A 1 100 ? 14.755 4.806 -37.212 1.00 97.44 100 GLU A CA 1
ATOM 822 C C . GLU A 1 100 ? 16.143 5.455 -37.052 1.00 97.44 100 GLU A C 1
ATOM 824 O O . GLU A 1 100 ? 16.694 5.972 -38.022 1.00 97.44 100 GLU A O 1
ATOM 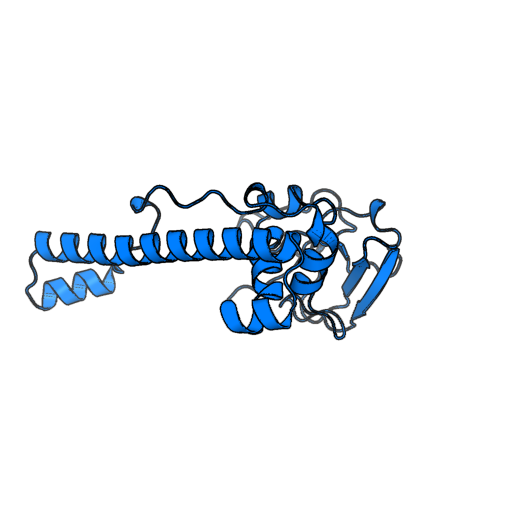829 N N . GLU A 1 101 ? 16.739 5.374 -35.859 1.00 97.31 101 GLU A N 1
ATOM 830 C CA . GLU A 1 101 ? 18.108 5.822 -35.561 1.00 97.31 101 GLU A CA 1
ATOM 831 C C . GLU A 1 101 ? 19.197 4.843 -36.047 1.00 97.31 101 GLU A C 1
ATOM 833 O O . GLU A 1 101 ? 20.386 5.141 -35.943 1.00 97.31 101 GLU A O 1
ATOM 838 N N . GLY A 1 102 ? 18.808 3.701 -36.625 1.00 97.44 102 GLY A N 1
ATOM 839 C CA . GLY A 1 102 ? 19.720 2.738 -37.242 1.00 97.44 102 GLY A CA 1
ATOM 840 C C . GLY A 1 102 ? 20.209 1.618 -36.324 1.00 97.44 102 GLY A C 1
ATOM 841 O O . GLY A 1 102 ? 21.095 0.868 -36.733 1.00 97.44 102 GLY A O 1
ATOM 842 N N . TYR A 1 103 ? 19.639 1.470 -35.123 1.00 97.62 103 TYR A N 1
ATOM 843 C CA . TYR A 1 103 ? 19.922 0.322 -34.260 1.00 97.62 103 TYR A CA 1
ATOM 844 C C . TYR A 1 103 ? 19.381 -0.970 -34.886 1.00 97.62 103 TYR A C 1
ATOM 846 O O . TYR A 1 103 ? 18.280 -1.004 -35.447 1.00 97.62 103 TYR A O 1
ATOM 854 N N . SER A 1 104 ? 20.148 -2.049 -34.764 1.00 97.69 104 SER A N 1
ATOM 855 C CA . SER A 1 104 ? 19.732 -3.392 -35.170 1.00 97.69 104 SER A CA 1
ATOM 856 C C . SER A 1 104 ? 18.675 -3.977 -34.227 1.00 97.69 104 SER A C 1
ATOM 858 O O . SER A 1 104 ? 18.548 -3.576 -33.068 1.00 97.69 104 SER A O 1
ATOM 860 N N . ASP A 1 105 ? 17.925 -4.973 -34.708 1.00 96.81 105 ASP A N 1
ATOM 861 C CA . ASP A 1 105 ? 16.909 -5.654 -33.895 1.00 96.81 105 ASP A CA 1
ATOM 862 C C . ASP A 1 105 ? 17.527 -6.322 -32.643 1.00 96.81 105 ASP A C 1
ATOM 864 O O . ASP A 1 105 ? 16.903 -6.330 -31.580 1.00 96.81 105 ASP A O 1
ATOM 868 N N . ASP A 1 106 ? 18.772 -6.809 -32.732 1.00 97.75 106 ASP A N 1
ATOM 869 C CA . ASP A 1 106 ? 19.501 -7.398 -31.599 1.00 97.75 106 ASP A CA 1
ATOM 870 C C . ASP A 1 106 ? 19.914 -6.345 -30.557 1.00 97.75 106 ASP A C 1
ATOM 872 O O . ASP A 1 106 ? 19.784 -6.582 -29.354 1.00 97.75 106 ASP A O 1
ATOM 876 N N . GLU A 1 107 ? 20.356 -5.158 -30.988 1.00 97.69 107 GLU A N 1
ATOM 877 C CA . GLU A 1 107 ? 20.674 -4.049 -30.077 1.00 97.69 107 GLU A CA 1
ATOM 878 C C . GLU A 1 107 ? 19.420 -3.536 -29.362 1.00 97.69 107 GLU A C 1
ATOM 880 O O . GLU A 1 107 ? 19.441 -3.317 -28.150 1.00 97.69 107 GLU A O 1
ATOM 885 N N . ILE A 1 108 ? 18.302 -3.405 -30.084 1.00 97.56 108 ILE A N 1
ATOM 886 C CA . ILE A 1 108 ? 17.015 -2.998 -29.502 1.00 97.56 108 ILE A CA 1
ATOM 887 C C . ILE A 1 108 ? 16.548 -4.027 -28.470 1.00 97.56 108 ILE A C 1
ATOM 889 O O . ILE A 1 108 ? 16.077 -3.650 -27.396 1.00 97.56 108 ILE A O 1
ATOM 893 N N . LYS A 1 109 ? 16.700 -5.324 -28.761 1.00 96.81 109 LYS A N 1
ATOM 894 C CA . LYS A 1 109 ? 16.370 -6.396 -27.817 1.00 96.81 109 LYS A CA 1
ATOM 895 C C . LYS A 1 109 ? 17.233 -6.326 -26.554 1.00 96.81 109 LYS A C 1
ATOM 897 O O . LYS A 1 109 ? 16.696 -6.436 -25.456 1.00 96.81 109 LYS A O 1
ATOM 902 N N . ALA A 1 110 ? 18.539 -6.101 -26.691 1.00 96.94 110 ALA A N 1
ATOM 903 C CA . ALA A 1 110 ? 19.432 -5.953 -25.544 1.00 96.94 110 ALA A CA 1
ATOM 904 C C . ALA A 1 110 ? 19.065 -4.732 -24.677 1.00 96.94 110 ALA A C 1
ATOM 906 O O . ALA A 1 110 ? 19.089 -4.818 -23.449 1.00 96.94 110 ALA A O 1
ATOM 907 N N . LEU A 1 111 ? 18.679 -3.612 -25.298 1.00 96.94 111 LEU A N 1
ATOM 908 C CA . LEU A 1 111 ? 18.204 -2.421 -24.585 1.00 96.94 111 LEU A CA 1
ATOM 909 C C . LEU A 1 111 ? 16.863 -2.664 -23.876 1.00 96.94 111 LEU A C 1
ATOM 911 O O . LEU A 1 111 ? 16.703 -2.258 -22.728 1.00 96.94 111 LEU A O 1
ATOM 915 N N . ASP A 1 112 ? 15.927 -3.365 -24.520 1.00 96.44 112 ASP A N 1
ATOM 916 C CA . ASP A 1 112 ? 14.645 -3.769 -23.926 1.00 96.44 112 ASP A CA 1
ATOM 917 C C . ASP A 1 112 ? 14.838 -4.674 -22.702 1.00 96.44 112 ASP A C 1
ATOM 919 O O . ASP A 1 112 ? 14.200 -4.474 -21.668 1.00 96.44 112 ASP A O 1
ATOM 923 N N . GLU A 1 113 ? 15.753 -5.641 -22.790 1.00 96.12 113 GLU A N 1
ATOM 924 C CA . GLU A 1 113 ? 16.115 -6.514 -21.672 1.00 96.12 113 GLU A CA 1
ATOM 925 C C . GLU A 1 113 ? 16.806 -5.744 -20.538 1.00 96.12 113 GLU A C 1
ATOM 927 O O . GLU A 1 113 ? 16.510 -5.986 -19.365 1.00 96.12 113 GLU A O 1
ATOM 932 N N . ALA A 1 114 ? 17.690 -4.796 -20.861 1.00 95.75 114 ALA A N 1
ATOM 933 C CA . ALA A 1 114 ? 18.366 -3.961 -19.871 1.00 95.75 114 ALA A CA 1
ATOM 934 C C . ALA A 1 114 ? 17.390 -3.035 -19.127 1.00 95.75 114 ALA A C 1
ATOM 936 O O . ALA A 1 114 ? 17.467 -2.917 -17.901 1.00 95.75 114 ALA A O 1
ATOM 937 N N . ASP A 1 115 ? 16.452 -2.414 -19.844 1.00 95.25 115 ASP A N 1
ATOM 938 C CA . ASP A 1 115 ? 15.430 -1.555 -19.247 1.00 95.25 115 ASP A CA 1
ATOM 939 C C . ASP A 1 115 ? 14.468 -2.369 -18.367 1.00 95.25 115 ASP A C 1
ATOM 941 O O . ASP A 1 115 ? 14.233 -2.027 -17.205 1.00 95.25 115 ASP A O 1
ATOM 945 N N . ARG A 1 116 ? 14.048 -3.549 -18.840 1.00 95.62 116 ARG A N 1
ATOM 946 C CA . ARG A 1 116 ? 13.282 -4.504 -18.029 1.00 95.62 116 ARG A CA 1
ATOM 947 C C . ARG A 1 116 ? 14.014 -4.894 -16.748 1.00 95.62 116 ARG A C 1
ATOM 949 O O . ARG A 1 116 ? 13.433 -4.879 -15.659 1.00 95.62 116 ARG A O 1
ATOM 956 N N . LYS A 1 117 ? 15.305 -5.218 -16.860 1.00 95.94 117 LYS A N 1
ATOM 957 C CA . LYS A 1 117 ? 16.143 -5.582 -15.714 1.00 95.94 117 LYS A CA 1
ATOM 958 C C . LYS A 1 117 ? 16.245 -4.438 -14.706 1.00 95.94 117 LYS A C 1
ATOM 960 O O . LYS A 1 117 ? 16.180 -4.690 -13.508 1.00 95.94 117 LYS A O 1
ATOM 965 N N . LYS A 1 118 ? 16.346 -3.186 -15.155 1.00 95.62 118 LYS A N 1
ATOM 966 C CA . LYS A 1 118 ? 16.374 -2.011 -14.271 1.00 95.62 118 LYS A CA 1
ATOM 967 C C . LYS A 1 118 ? 15.104 -1.900 -13.419 1.00 95.62 118 LYS A C 1
ATOM 969 O O . LYS A 1 118 ? 15.207 -1.632 -12.217 1.00 95.62 118 LYS A O 1
ATOM 974 N N . TYR A 1 119 ? 13.923 -2.111 -14.003 1.00 94.38 119 TYR A N 1
ATOM 975 C CA . TYR A 1 119 ? 12.666 -2.121 -13.245 1.00 94.38 119 TYR A CA 1
ATOM 976 C C . TYR A 1 119 ? 12.593 -3.298 -12.268 1.00 94.38 119 TYR A C 1
ATOM 978 O O . TYR A 1 119 ? 12.235 -3.097 -11.107 1.00 94.38 119 TYR A O 1
ATOM 986 N N . PHE A 1 120 ? 13.007 -4.492 -12.701 1.00 96.12 120 PHE A N 1
ATOM 987 C CA . PHE A 1 120 ? 13.086 -5.673 -11.842 1.00 96.12 120 PHE A CA 1
ATOM 988 C C . PHE A 1 120 ? 14.019 -5.456 -10.641 1.00 96.12 120 PHE A C 1
ATOM 990 O O . PHE A 1 120 ? 13.597 -5.616 -9.498 1.00 96.12 120 PHE A O 1
ATOM 997 N N . ASP A 1 121 ? 15.258 -5.016 -10.879 1.00 96.62 121 ASP A N 1
ATOM 998 C CA . ASP A 1 121 ? 16.246 -4.743 -9.829 1.00 96.62 121 ASP A CA 1
ATOM 999 C C . ASP A 1 121 ? 15.726 -3.674 -8.850 1.00 96.62 121 ASP A C 1
ATOM 1001 O O . ASP A 1 121 ? 15.912 -3.778 -7.636 1.00 96.62 121 ASP A O 1
ATOM 1005 N N . THR A 1 122 ? 15.032 -2.652 -9.366 1.00 95.31 122 THR A N 1
ATOM 1006 C CA . THR A 1 122 ? 14.402 -1.617 -8.536 1.00 95.31 122 THR A CA 1
ATOM 1007 C C . THR A 1 122 ? 13.313 -2.209 -7.645 1.00 95.31 122 THR A C 1
ATOM 1009 O O . THR A 1 122 ? 13.286 -1.905 -6.455 1.00 95.31 122 THR A O 1
ATOM 1012 N N . ALA A 1 123 ? 12.445 -3.066 -8.185 1.00 94.19 123 ALA A N 1
ATOM 1013 C CA . ALA A 1 123 ? 11.377 -3.702 -7.421 1.00 94.19 123 ALA A CA 1
ATOM 1014 C C . ALA A 1 123 ? 11.915 -4.664 -6.352 1.00 94.19 123 ALA A C 1
ATOM 1016 O O . ALA A 1 123 ? 11.427 -4.648 -5.223 1.00 94.19 123 ALA A O 1
ATOM 1017 N N . VAL A 1 124 ? 12.954 -5.447 -6.670 1.00 96.19 124 VAL A N 1
ATOM 1018 C CA . VAL A 1 124 ? 13.659 -6.294 -5.693 1.00 96.19 124 VAL A CA 1
ATOM 1019 C C . VAL A 1 124 ? 14.213 -5.443 -4.553 1.00 96.19 124 VAL A C 1
ATOM 1021 O O . VAL A 1 124 ? 13.957 -5.745 -3.390 1.00 96.19 124 VAL A O 1
ATOM 1024 N N . ARG A 1 125 ? 14.908 -4.345 -4.875 1.00 96.00 125 ARG A N 1
ATOM 1025 C CA . ARG A 1 125 ? 15.481 -3.438 -3.872 1.00 96.00 125 ARG A CA 1
ATOM 1026 C C . ARG A 1 125 ? 14.412 -2.791 -2.991 1.00 96.00 125 ARG A C 1
ATOM 1028 O O . ARG A 1 125 ? 14.607 -2.684 -1.786 1.00 96.00 125 ARG A O 1
ATOM 1035 N N . VAL A 1 126 ? 13.302 -2.338 -3.579 1.00 93.44 126 VAL A N 1
ATOM 1036 C CA . VAL A 1 126 ? 12.177 -1.768 -2.817 1.00 93.44 126 VAL A CA 1
ATOM 1037 C C . VAL A 1 126 ? 11.623 -2.812 -1.855 1.00 93.44 126 VAL A C 1
ATOM 1039 O O . VAL A 1 126 ? 11.514 -2.529 -0.669 1.00 93.44 126 VAL A O 1
ATOM 1042 N N . TRP A 1 127 ? 11.370 -4.033 -2.334 1.00 95.38 127 TRP A N 1
ATOM 1043 C CA . TRP A 1 127 ? 10.880 -5.123 -1.492 1.00 95.38 127 TRP A CA 1
ATOM 1044 C C . TRP A 1 127 ? 11.825 -5.424 -0.320 1.00 95.38 127 TRP A C 1
ATOM 1046 O O . TRP A 1 127 ? 11.379 -5.521 0.820 1.00 95.38 127 TRP A O 1
ATOM 1056 N N . GLU A 1 128 ? 13.133 -5.528 -0.578 1.00 96.31 128 GLU A N 1
ATOM 1057 C CA . GLU A 1 128 ? 14.144 -5.790 0.457 1.00 96.31 128 GLU A CA 1
ATOM 1058 C C . GLU A 1 128 ? 14.209 -4.669 1.499 1.00 96.31 128 GLU A C 1
ATOM 1060 O O . GLU A 1 128 ? 14.250 -4.945 2.699 1.00 96.31 128 GLU A O 1
ATOM 1065 N N . ASN A 1 129 ? 14.158 -3.412 1.054 1.00 95.62 129 ASN A N 1
ATOM 1066 C CA . ASN A 1 129 ? 14.139 -2.260 1.948 1.00 95.62 129 ASN A CA 1
ATOM 1067 C C . ASN A 1 129 ? 12.871 -2.226 2.808 1.00 95.62 129 ASN A C 1
ATOM 1069 O O . ASN A 1 129 ? 12.964 -1.969 4.005 1.00 95.62 129 ASN A O 1
ATOM 1073 N N . THR A 1 130 ? 11.698 -2.501 2.230 1.00 95.88 130 THR A N 1
ATOM 1074 C CA . THR A 1 130 ? 10.433 -2.536 2.977 1.00 95.88 130 THR A CA 1
ATOM 1075 C C . THR A 1 130 ? 10.413 -3.678 3.991 1.00 95.88 130 THR A C 1
ATOM 1077 O O . THR A 1 130 ? 9.965 -3.477 5.117 1.00 95.88 130 THR A O 1
ATOM 1080 N N . ALA A 1 131 ? 10.934 -4.857 3.638 1.00 96.56 131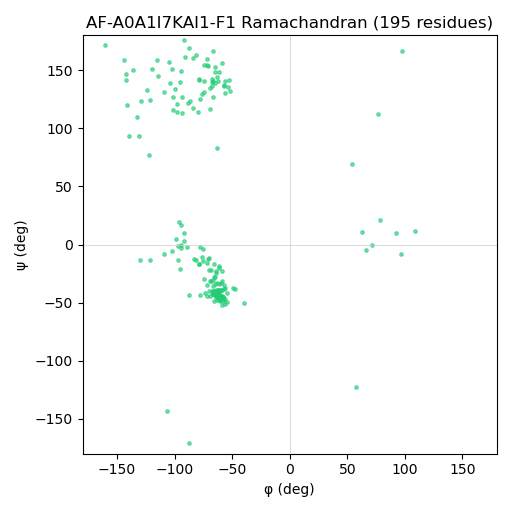 ALA A N 1
ATOM 1081 C CA . ALA A 1 131 ? 11.048 -5.978 4.569 1.00 96.56 131 ALA A CA 1
ATOM 1082 C C . ALA A 1 131 ? 11.955 -5.632 5.766 1.00 96.56 131 ALA A C 1
ATOM 1084 O O . ALA A 1 131 ? 11.555 -5.822 6.913 1.00 96.56 131 ALA A O 1
ATOM 1085 N N . ALA A 1 132 ? 13.131 -5.044 5.513 1.00 96.56 132 ALA A N 1
ATOM 1086 C CA . ALA A 1 132 ? 14.036 -4.593 6.573 1.00 96.56 132 ALA A CA 1
ATOM 1087 C C . ALA A 1 132 ? 13.414 -3.488 7.448 1.00 96.56 132 ALA A C 1
ATOM 1089 O O . ALA A 1 132 ? 13.528 -3.522 8.674 1.00 96.56 132 ALA A O 1
ATOM 1090 N N . LEU A 1 133 ? 12.712 -2.534 6.829 1.00 96.81 133 LEU A N 1
ATOM 1091 C CA . LEU A 1 133 ? 11.971 -1.487 7.528 1.00 96.81 133 LEU A CA 1
ATOM 1092 C C . LEU A 1 133 ? 10.901 -2.074 8.462 1.00 96.81 133 LEU A C 1
ATOM 1094 O O . LEU A 1 133 ? 10.790 -1.635 9.606 1.00 96.81 133 LEU A O 1
ATOM 1098 N N . ILE A 1 134 ? 10.138 -3.073 8.008 1.00 96.19 134 ILE A N 1
ATOM 1099 C CA . ILE A 1 134 ? 9.140 -3.760 8.837 1.00 96.19 134 ILE A CA 1
ATOM 1100 C C . ILE A 1 134 ? 9.798 -4.406 10.062 1.00 96.19 134 ILE A C 1
ATOM 1102 O O . ILE A 1 134 ? 9.307 -4.221 11.178 1.00 96.19 134 ILE A O 1
ATOM 1106 N N . ASP A 1 135 ? 10.915 -5.110 9.878 1.00 95.56 135 ASP A N 1
ATOM 1107 C CA . ASP A 1 135 ? 11.627 -5.770 10.976 1.00 95.56 135 ASP A CA 1
ATOM 1108 C C . ASP A 1 135 ? 12.176 -4.760 11.997 1.00 95.56 135 ASP A C 1
ATOM 1110 O O . ASP A 1 135 ? 12.010 -4.937 13.208 1.00 95.56 135 ASP A O 1
ATOM 1114 N N . GLU A 1 136 ? 12.775 -3.658 11.542 1.00 96.12 136 GLU A N 1
ATOM 1115 C CA . GLU A 1 136 ? 13.255 -2.577 12.417 1.00 96.12 136 GLU A CA 1
ATOM 1116 C C . GLU A 1 136 ? 12.099 -1.887 13.157 1.00 96.12 136 GLU A C 1
ATOM 1118 O O . GLU A 1 136 ? 12.172 -1.640 14.365 1.00 96.12 136 GLU A O 1
ATOM 1123 N N . TYR A 1 137 ? 10.990 -1.624 12.464 1.00 95.88 137 TYR A N 1
ATOM 1124 C CA . TYR A 1 137 ? 9.823 -0.994 13.071 1.00 95.88 137 TYR A CA 1
ATOM 1125 C C . TYR A 1 137 ? 9.188 -1.888 14.139 1.00 95.88 137 TYR A C 1
ATOM 1127 O O . TYR A 1 137 ? 8.884 -1.422 15.246 1.00 95.88 137 TYR A O 1
ATOM 1135 N N . LYS A 1 138 ? 9.049 -3.184 13.849 1.00 94.88 138 LYS A N 1
ATOM 1136 C CA . LYS A 1 138 ? 8.539 -4.192 14.781 1.00 94.88 138 LYS A CA 1
ATOM 1137 C C . LYS A 1 138 ? 9.422 -4.342 16.018 1.00 94.88 138 LYS A C 1
ATOM 1139 O O . LYS A 1 138 ? 8.900 -4.444 17.125 1.00 94.88 138 LYS A O 1
ATOM 1144 N N . THR A 1 139 ? 10.744 -4.351 15.842 1.00 93.12 139 THR A N 1
ATOM 1145 C CA . THR A 1 139 ? 11.717 -4.582 16.929 1.00 93.12 139 THR A CA 1
ATOM 1146 C C . THR A 1 139 ? 11.911 -3.383 17.856 1.00 93.12 139 THR A C 1
ATOM 1148 O O . THR A 1 139 ? 12.581 -3.510 18.880 1.00 93.12 139 THR A O 1
ATOM 1151 N N . GLY A 1 140 ? 11.274 -2.246 17.562 1.00 91.69 140 GLY A N 1
ATOM 1152 C CA . GLY A 1 140 ? 11.213 -1.110 18.479 1.00 91.69 140 GLY A CA 1
ATOM 1153 C C . GLY A 1 140 ? 12.040 0.103 18.065 1.00 91.69 140 GLY A C 1
ATOM 1154 O O . GLY A 1 140 ? 12.175 1.006 18.887 1.00 91.69 140 GLY A O 1
ATOM 1155 N N . ALA A 1 141 ? 12.555 0.160 16.829 1.00 93.81 141 ALA A N 1
ATOM 1156 C CA . ALA A 1 141 ? 13.231 1.356 16.325 1.00 93.81 141 ALA A CA 1
ATOM 1157 C C . ALA A 1 141 ? 12.344 2.603 16.492 1.00 93.81 141 ALA A C 1
ATOM 1159 O O . ALA A 1 141 ? 11.114 2.547 16.338 1.00 93.81 141 ALA A O 1
ATOM 1160 N N . SER A 1 142 ? 12.964 3.727 16.845 1.00 94.69 142 SER A N 1
ATOM 1161 C CA . SER A 1 142 ? 12.253 4.988 17.042 1.00 94.69 142 SER A CA 1
ATOM 1162 C C . SER A 1 142 ? 11.848 5.615 15.707 1.00 94.69 142 SER A C 1
ATOM 1164 O O . SER A 1 142 ? 12.493 5.425 14.673 1.00 94.69 142 SER A O 1
ATOM 1166 N N . ASN A 1 143 ? 10.796 6.438 15.729 1.00 93.75 143 ASN A N 1
ATOM 1167 C CA . ASN A 1 143 ? 10.341 7.153 14.533 1.00 93.75 143 ASN A CA 1
ATOM 1168 C C . ASN A 1 143 ? 11.434 8.068 13.948 1.00 93.75 143 ASN A C 1
ATOM 1170 O O . ASN A 1 143 ? 11.467 8.266 12.736 1.00 93.75 143 ASN A O 1
ATOM 1174 N N . GLU A 1 144 ? 12.321 8.620 14.784 1.00 96.12 144 GLU A N 1
ATOM 1175 C CA . GLU A 1 144 ? 13.433 9.475 14.349 1.00 96.12 144 GLU A CA 1
ATOM 1176 C C . GLU A 1 144 ? 14.499 8.681 13.583 1.00 96.12 144 GLU A C 1
ATOM 1178 O O . GLU A 1 144 ? 14.948 9.116 12.521 1.00 96.12 144 GLU A O 1
ATOM 1183 N N . GLU A 1 145 ? 14.869 7.498 14.083 1.00 96.31 145 GLU A N 1
ATOM 1184 C CA . GLU A 1 145 ? 15.824 6.601 13.421 1.00 96.31 145 GLU A CA 1
ATOM 1185 C C . GLU A 1 145 ? 15.291 6.131 12.067 1.00 96.31 145 GLU A C 1
ATOM 1187 O O . GLU A 1 145 ? 15.989 6.235 11.052 1.00 96.31 145 GLU A O 1
ATOM 1192 N N . LEU A 1 146 ? 14.032 5.685 12.038 1.00 96.62 146 LEU A N 1
ATOM 1193 C CA . LEU A 1 146 ? 13.381 5.219 10.817 1.00 96.62 146 LEU A CA 1
ATOM 1194 C C . LEU A 1 146 ? 13.216 6.353 9.802 1.00 96.62 146 LEU A C 1
ATOM 1196 O O . LEU A 1 146 ? 13.555 6.179 8.635 1.00 96.62 146 LEU A O 1
ATOM 1200 N N . SER A 1 147 ? 12.809 7.545 10.246 1.00 96.38 147 SER A N 1
ATOM 1201 C CA . SER A 1 147 ? 12.673 8.723 9.379 1.00 96.38 147 SER A CA 1
ATOM 1202 C C . SER A 1 147 ? 14.003 9.159 8.765 1.00 96.38 147 SER A C 1
ATOM 1204 O O . SER A 1 147 ? 14.069 9.498 7.582 1.00 96.38 147 SER A O 1
ATOM 1206 N N . LYS A 1 148 ? 15.096 9.094 9.533 1.00 96.69 148 LYS A N 1
ATOM 1207 C CA . LYS A 1 148 ? 16.437 9.414 9.032 1.00 96.69 148 LYS A CA 1
ATOM 1208 C C . LYS A 1 148 ? 16.928 8.408 7.987 1.00 96.69 148 LYS A C 1
ATOM 1210 O O . LYS A 1 148 ? 17.650 8.802 7.073 1.00 96.69 148 LYS A O 1
ATOM 1215 N N . LYS A 1 149 ? 16.581 7.129 8.139 1.00 96.38 149 LYS A N 1
ATOM 1216 C CA . LYS A 1 149 ? 17.072 6.039 7.284 1.00 96.38 149 LYS A CA 1
ATOM 1217 C C . LYS A 1 149 ? 16.217 5.815 6.036 1.00 96.38 149 LYS A C 1
ATOM 1219 O O . LYS A 1 149 ? 16.773 5.644 4.955 1.00 96.38 149 LYS A O 1
ATOM 1224 N N . TYR A 1 150 ? 14.897 5.832 6.187 1.00 95.31 150 TYR A N 1
ATOM 1225 C CA . TYR A 1 150 ? 13.932 5.469 5.147 1.00 95.31 150 TYR A CA 1
ATOM 1226 C C . TYR A 1 150 ? 13.143 6.670 4.601 1.00 95.31 150 TYR A C 1
ATOM 1228 O O . TYR A 1 150 ? 12.474 6.551 3.584 1.00 95.31 150 TYR A O 1
ATOM 1236 N N . GLY A 1 151 ? 13.272 7.851 5.214 1.00 95.50 151 GLY A N 1
ATOM 1237 C CA . GLY A 1 151 ? 12.545 9.059 4.821 1.00 95.50 151 GLY A CA 1
ATOM 1238 C C . GLY A 1 151 ? 11.297 9.292 5.669 1.00 95.50 151 GLY A C 1
ATOM 1239 O O . GLY A 1 151 ? 10.859 8.424 6.413 1.00 95.50 151 GLY A O 1
ATOM 1240 N N . LYS A 1 152 ? 10.717 10.493 5.586 1.00 95.12 152 LYS A N 1
ATOM 1241 C CA . LYS A 1 152 ? 9.641 10.931 6.498 1.00 95.12 152 LYS A CA 1
ATOM 1242 C C . LYS A 1 152 ? 8.344 10.129 6.372 1.00 95.12 152 LYS A C 1
ATOM 1244 O O . LYS A 1 152 ? 7.636 9.993 7.360 1.00 95.12 152 LYS A O 1
ATOM 1249 N N . GLU A 1 153 ? 8.079 9.583 5.191 1.00 94.81 153 GLU A N 1
ATOM 1250 C CA . GLU A 1 153 ? 6.852 8.847 4.861 1.00 94.81 153 GLU A CA 1
ATOM 1251 C C . GLU A 1 153 ? 6.981 7.333 5.107 1.00 94.81 153 GLU A C 1
ATOM 1253 O O . GLU A 1 153 ? 6.098 6.574 4.717 1.00 94.81 153 GLU A O 1
ATOM 1258 N N . TRP A 1 154 ? 8.059 6.867 5.759 1.00 95.88 154 TRP A N 1
ATOM 1259 C CA . TRP A 1 154 ? 8.354 5.436 5.939 1.00 95.88 154 TRP A CA 1
ATOM 1260 C C . TRP A 1 154 ? 7.159 4.634 6.474 1.00 95.88 154 TRP A C 1
ATOM 1262 O O . TRP A 1 154 ? 6.924 3.499 6.069 1.00 95.88 154 TRP A O 1
ATOM 1272 N N . LYS A 1 155 ? 6.372 5.226 7.377 1.00 96.06 155 LYS A N 1
ATOM 1273 C CA . LYS A 1 155 ? 5.229 4.551 7.994 1.00 96.06 155 LYS A CA 1
ATOM 1274 C C . LYS A 1 155 ? 4.063 4.408 7.016 1.00 96.06 155 LYS A C 1
ATOM 1276 O O . LYS A 1 155 ? 3.464 3.337 6.933 1.00 96.06 155 LYS A O 1
ATOM 1281 N N . ARG A 1 156 ? 3.793 5.454 6.228 1.00 95.25 156 ARG A N 1
ATOM 1282 C CA . ARG A 1 156 ? 2.822 5.414 5.129 1.00 95.25 156 ARG A CA 1
ATOM 1283 C C . ARG A 1 156 ? 3.232 4.371 4.087 1.00 95.25 156 ARG A C 1
ATOM 1285 O O . ARG A 1 156 ? 2.381 3.626 3.613 1.00 95.25 156 ARG A O 1
ATOM 1292 N N . GLU A 1 157 ? 4.523 4.262 3.777 1.00 94.38 157 GLU A N 1
ATOM 1293 C CA . GLU A 1 157 ? 5.044 3.249 2.848 1.00 94.38 157 GLU A CA 1
ATOM 1294 C C . GLU A 1 157 ? 4.812 1.813 3.344 1.00 94.38 157 GLU A C 1
ATOM 1296 O O . GLU A 1 157 ? 4.368 0.977 2.556 1.00 94.38 157 GLU A O 1
ATOM 1301 N N . ILE A 1 158 ? 5.024 1.531 4.641 1.00 95.62 158 ILE A N 1
ATOM 1302 C CA . ILE A 1 158 ? 4.647 0.235 5.240 1.00 95.62 158 ILE A CA 1
ATOM 1303 C C . ILE A 1 158 ? 3.156 -0.023 5.020 1.00 95.62 158 ILE A C 1
ATOM 1305 O O . ILE A 1 158 ? 2.788 -1.081 4.513 1.00 95.62 158 ILE A O 1
ATOM 1309 N N . GLY A 1 159 ? 2.303 0.941 5.377 1.00 95.19 159 GLY A N 1
ATOM 1310 C CA . GLY A 1 159 ? 0.853 0.809 5.256 1.00 95.19 159 GLY A CA 1
ATOM 1311 C C . GLY A 1 159 ? 0.387 0.513 3.834 1.00 95.19 159 GLY A C 1
ATOM 1312 O O . GLY A 1 159 ? -0.421 -0.390 3.626 1.00 95.19 159 GLY A O 1
ATOM 1313 N N . ILE A 1 160 ? 0.931 1.224 2.843 1.00 92.50 160 ILE A N 1
ATOM 1314 C CA . ILE A 1 160 ? 0.645 0.973 1.424 1.00 92.50 160 ILE A CA 1
ATOM 1315 C C . ILE A 1 160 ? 1.077 -0.448 1.048 1.00 92.50 160 ILE A C 1
ATOM 1317 O O . ILE A 1 160 ? 0.293 -1.192 0.460 1.00 92.50 160 ILE A O 1
ATOM 1321 N N . ALA A 1 161 ? 2.289 -0.859 1.422 1.00 93.19 161 ALA A N 1
ATOM 1322 C CA . ALA A 1 161 ? 2.825 -2.162 1.044 1.00 93.19 161 ALA A CA 1
ATOM 1323 C C . ALA A 1 161 ? 1.997 -3.343 1.588 1.00 93.19 161 ALA A C 1
ATOM 1325 O O . ALA A 1 161 ? 1.877 -4.372 0.918 1.00 93.19 161 ALA A O 1
ATOM 1326 N N . ILE A 1 162 ? 1.406 -3.193 2.779 1.00 94.06 162 ILE A N 1
ATOM 1327 C CA . ILE A 1 162 ? 0.651 -4.262 3.449 1.00 94.06 162 ILE A CA 1
ATOM 1328 C C . ILE A 1 162 ? -0.864 -4.217 3.203 1.00 94.06 162 ILE A C 1
ATOM 1330 O O . ILE A 1 162 ? -1.526 -5.231 3.406 1.00 94.06 162 ILE A O 1
ATOM 1334 N N . ALA A 1 163 ? -1.428 -3.071 2.805 1.00 92.25 163 ALA A N 1
ATOM 1335 C CA . ALA A 1 163 ? -2.883 -2.888 2.729 1.00 92.25 163 ALA A CA 1
ATOM 1336 C C . ALA A 1 163 ? -3.418 -2.522 1.337 1.00 92.25 163 ALA A C 1
ATOM 1338 O O . ALA A 1 163 ? -4.629 -2.579 1.138 1.00 92.25 163 ALA A O 1
ATOM 1339 N N . CYS A 1 164 ? -2.562 -2.141 0.382 1.00 86.62 164 CYS A N 1
ATOM 1340 C CA . CYS A 1 164 ? -3.025 -1.703 -0.940 1.00 86.62 164 CYS A CA 1
ATOM 1341 C C . CYS A 1 164 ? -3.513 -2.864 -1.826 1.00 86.62 164 CYS A C 1
ATOM 1343 O O . CYS A 1 164 ? -4.391 -2.664 -2.655 1.00 86.62 164 CYS A O 1
ATOM 1345 N N . GLU A 1 165 ? -2.966 -4.067 -1.641 1.00 85.62 165 GLU A N 1
ATOM 1346 C CA . GLU A 1 165 ? -3.363 -5.267 -2.387 1.00 85.62 165 GLU A CA 1
ATOM 1347 C C . GLU A 1 165 ? -4.319 -6.130 -1.553 1.00 85.62 165 GLU A C 1
ATOM 1349 O O . GLU A 1 165 ? -4.030 -6.422 -0.388 1.00 85.62 165 GLU A O 1
ATOM 1354 N N . ASP A 1 166 ? -5.414 -6.605 -2.155 1.00 88.38 166 ASP A N 1
ATOM 1355 C CA . ASP A 1 166 ? -6.467 -7.373 -1.468 1.00 88.38 166 ASP A CA 1
ATOM 1356 C C . ASP A 1 166 ? -5.926 -8.597 -0.721 1.00 88.38 166 ASP A C 1
ATOM 1358 O O . ASP A 1 166 ? -6.333 -8.882 0.410 1.00 88.38 166 ASP A O 1
ATOM 1362 N N . ASP A 1 167 ? -4.987 -9.313 -1.338 1.00 88.88 167 ASP A N 1
ATOM 1363 C CA . ASP A 1 167 ? -4.363 -10.498 -0.751 1.00 88.88 167 ASP A CA 1
ATOM 1364 C C . ASP A 1 167 ? -3.471 -10.159 0.445 1.00 88.88 167 ASP A C 1
ATOM 1366 O O . ASP A 1 167 ? -3.379 -10.955 1.379 1.00 88.88 167 ASP A O 1
ATOM 1370 N N . ASN A 1 168 ? -2.837 -8.984 0.458 1.00 90.75 168 ASN A N 1
ATOM 1371 C CA . ASN A 1 168 ? -2.028 -8.540 1.592 1.00 90.75 168 ASN A CA 1
ATOM 1372 C C . ASN A 1 168 ? -2.922 -8.034 2.724 1.00 90.75 168 ASN A C 1
ATOM 1374 O O . ASN A 1 168 ? -2.749 -8.454 3.869 1.00 90.75 168 ASN A O 1
ATOM 1378 N N . ALA A 1 169 ? -3.949 -7.245 2.394 1.00 91.12 169 ALA A N 1
ATOM 1379 C CA . ALA A 1 169 ? -4.925 -6.751 3.358 1.00 91.12 169 ALA A CA 1
ATOM 1380 C C . ALA A 1 169 ? -5.606 -7.901 4.124 1.00 91.12 169 ALA A C 1
ATOM 1382 O O . ALA A 1 169 ? -5.810 -7.807 5.333 1.00 91.12 169 ALA A O 1
ATOM 1383 N N . ARG A 1 170 ? -5.893 -9.030 3.456 1.00 92.88 170 ARG A N 1
ATOM 1384 C CA . ARG A 1 170 ? -6.462 -10.245 4.079 1.00 92.88 170 ARG A CA 1
ATOM 1385 C C . ARG A 1 170 ? -5.552 -10.919 5.107 1.00 92.88 170 ARG A C 1
ATOM 1387 O O . ARG A 1 170 ? -6.058 -11.673 5.934 1.00 92.88 170 ARG A O 1
ATOM 1394 N N . LYS A 1 171 ? -4.237 -10.694 5.050 1.00 94.19 171 LYS A N 1
ATOM 1395 C CA . LYS A 1 171 ? -3.266 -11.263 6.003 1.00 94.19 171 LYS A CA 1
ATOM 1396 C C . LYS A 1 171 ? -3.156 -10.438 7.285 1.00 94.19 171 LYS A C 1
ATOM 1398 O O . LYS A 1 171 ? -2.515 -10.884 8.234 1.00 94.19 171 LYS A O 1
ATOM 1403 N N . LEU A 1 172 ? -3.705 -9.224 7.302 1.00 95.88 172 LEU A N 1
ATOM 1404 C CA . LEU A 1 172 ? -3.613 -8.331 8.449 1.00 95.88 172 LEU A CA 1
ATOM 1405 C C . LEU A 1 172 ? -4.540 -8.791 9.568 1.00 95.88 172 LEU A C 1
ATOM 1407 O O . LEU A 1 172 ? -5.681 -9.181 9.329 1.00 95.88 172 LEU A O 1
ATOM 1411 N N . LYS A 1 173 ? -4.056 -8.682 10.807 1.00 96.44 173 LYS A N 1
ATOM 1412 C CA . LYS A 1 173 ? -4.883 -8.890 11.998 1.00 96.44 173 LYS A CA 1
ATOM 1413 C C . LYS A 1 173 ? -5.922 -7.779 12.129 1.00 96.44 173 LYS A C 1
ATOM 1415 O O . LYS A 1 173 ? -7.073 -8.047 12.455 1.00 96.44 173 LYS A O 1
ATOM 1420 N N . TYR A 1 174 ? -5.503 -6.553 11.825 1.00 97.25 174 TYR A N 1
ATOM 1421 C CA . TYR A 1 174 ? -6.333 -5.359 11.865 1.00 97.25 174 TYR A CA 1
ATOM 1422 C C . TYR A 1 174 ? -6.349 -4.671 10.491 1.00 97.25 174 TYR A C 1
ATOM 1424 O O . TYR A 1 174 ? -5.626 -3.694 10.281 1.00 97.25 174 TYR A O 1
ATOM 1432 N N . PRO A 1 175 ? -7.110 -5.202 9.518 1.00 96.69 175 PRO A N 1
ATOM 1433 C CA . PRO A 1 175 ? -7.260 -4.589 8.202 1.00 96.69 175 PRO A CA 1
ATOM 1434 C C . PRO A 1 175 ? -8.011 -3.246 8.245 1.00 96.69 175 PRO A C 1
ATOM 1436 O O . PRO A 1 175 ? -8.676 -2.893 9.217 1.00 96.69 175 PRO A O 1
ATOM 1439 N N . ILE A 1 176 ? -7.953 -2.485 7.156 1.00 96.06 176 ILE A N 1
ATOM 1440 C CA . ILE A 1 176 ? -8.711 -1.233 7.037 1.00 96.06 176 ILE A CA 1
ATOM 1441 C C . ILE A 1 176 ? -10.209 -1.552 6.942 1.00 96.06 176 ILE A C 1
ATOM 1443 O O . ILE A 1 176 ? -10.611 -2.442 6.189 1.00 96.06 176 ILE A O 1
ATOM 1447 N N . LYS A 1 177 ? -11.035 -0.817 7.697 1.00 96.06 177 LYS A N 1
ATOM 1448 C CA . LYS A 1 177 ? -12.502 -0.916 7.664 1.00 96.06 177 LYS A CA 1
ATOM 1449 C C . LYS A 1 177 ? -13.121 0.473 7.526 1.00 96.06 177 LYS A C 1
ATOM 1451 O O . LYS A 1 177 ? -13.322 1.185 8.509 1.00 96.06 177 LYS A O 1
ATOM 1456 N N . LEU A 1 178 ? -13.388 0.856 6.282 1.00 94.75 178 LEU A N 1
ATOM 1457 C CA . LEU A 1 178 ? -13.957 2.139 5.886 1.00 94.75 178 LEU A CA 1
ATOM 1458 C C . LEU A 1 178 ? -15.393 1.945 5.393 1.00 94.75 178 LEU A C 1
ATOM 1460 O O . LEU A 1 178 ? -15.658 1.099 4.544 1.00 94.75 178 LEU A O 1
ATOM 1464 N N . THR A 1 179 ? -16.329 2.749 5.880 1.00 95.00 179 THR A N 1
ATOM 1465 C CA . THR A 1 179 ? -17.740 2.655 5.500 1.00 95.00 179 THR A CA 1
ATOM 1466 C C . THR A 1 179 ? -18.347 4.024 5.242 1.00 95.00 179 THR A C 1
ATOM 1468 O O . THR A 1 179 ? -17.949 5.023 5.831 1.00 95.00 179 THR A O 1
ATOM 1471 N N . LYS A 1 180 ? -19.338 4.077 4.353 1.00 94.06 180 LYS A N 1
ATOM 1472 C CA . LYS A 1 180 ? -20.201 5.256 4.163 1.00 94.06 180 LYS A CA 1
ATOM 1473 C C . LYS A 1 180 ? -21.493 5.172 4.985 1.00 94.06 180 LYS A C 1
ATOM 1475 O O . LYS A 1 180 ? -22.306 6.094 4.940 1.00 94.06 180 LYS A O 1
ATOM 1480 N N . ASN A 1 181 ? -21.714 4.067 5.703 1.00 94.69 181 ASN A N 1
ATOM 1481 C CA . ASN A 1 181 ? -22.851 3.902 6.597 1.00 94.69 181 ASN A CA 1
ATOM 1482 C C . ASN A 1 181 ? -22.579 4.617 7.931 1.00 94.69 181 ASN A C 1
ATOM 1484 O O . ASN A 1 181 ? -21.710 4.208 8.697 1.00 94.69 181 ASN A O 1
ATOM 1488 N N . ARG A 1 182 ? -23.350 5.668 8.219 1.00 95.00 182 ARG A N 1
ATOM 1489 C CA . ARG A 1 182 ? -23.222 6.462 9.453 1.00 95.00 182 ARG A CA 1
ATOM 1490 C C . ARG A 1 182 ? -23.564 5.670 10.715 1.00 95.0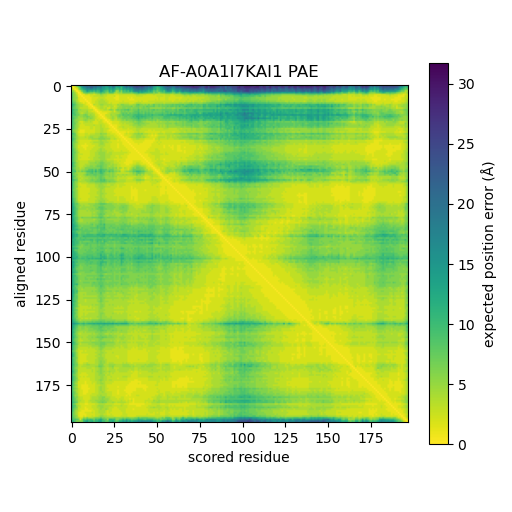0 182 ARG A C 1
ATOM 1492 O O . ARG A 1 182 ? -22.977 5.937 11.755 1.00 95.00 182 ARG A O 1
ATOM 1499 N N . ASP A 1 183 ? -24.431 4.667 10.600 1.00 95.25 183 ASP A N 1
ATOM 1500 C CA . ASP A 1 183 ? -24.894 3.842 11.724 1.00 95.25 183 ASP A CA 1
ATOM 1501 C C . ASP A 1 183 ? -24.039 2.576 11.924 1.00 95.25 183 ASP A C 1
ATOM 1503 O O . ASP A 1 183 ? -24.371 1.705 12.727 1.00 95.25 183 ASP A O 1
ATOM 1507 N N . ALA A 1 184 ? -22.971 2.400 11.141 1.00 94.75 184 ALA A N 1
ATOM 1508 C CA . ALA A 1 184 ? -22.071 1.262 11.294 1.00 94.75 184 ALA A CA 1
ATOM 1509 C C . ALA A 1 184 ? -21.160 1.460 12.510 1.00 94.75 184 ALA A C 1
ATOM 1511 O O . ALA A 1 184 ? -20.503 2.488 12.613 1.00 94.75 184 ALA A O 1
ATOM 1512 N N . HIS A 1 185 ? -21.083 0.468 13.391 1.00 94.38 185 HIS A N 1
ATOM 1513 C CA . HIS A 1 185 ? -20.303 0.524 14.629 1.00 94.38 185 HIS A CA 1
ATOM 1514 C C . HIS A 1 185 ? -19.690 -0.844 14.924 1.00 94.38 185 HIS A C 1
ATOM 1516 O O . HIS A 1 185 ? -20.205 -1.868 14.469 1.00 94.38 185 HIS A O 1
ATOM 1522 N N . GLY A 1 186 ? -18.634 -0.872 15.733 1.00 96.12 186 GLY A N 1
ATOM 1523 C CA . GLY A 1 186 ? -17.981 -2.109 16.153 1.00 96.12 186 GLY A CA 1
ATOM 1524 C C . GLY A 1 186 ? -17.110 -2.700 15.048 1.00 96.12 186 GLY A C 1
ATOM 1525 O O . GLY A 1 186 ? -17.612 -3.180 14.028 1.00 96.12 186 GLY A O 1
ATOM 1526 N N . TYR A 1 187 ? -15.801 -2.699 15.263 1.00 97.19 187 TYR A N 1
ATOM 1527 C CA . TYR A 1 187 ? -14.802 -3.105 14.288 1.00 97.19 187 TYR A CA 1
ATOM 1528 C C . TYR A 1 187 ? -15.077 -4.506 13.750 1.00 97.19 187 TYR A C 1
ATOM 1530 O O . TYR A 1 187 ? -15.149 -4.711 12.539 1.00 97.19 187 TYR A O 1
ATOM 1538 N N . ASP A 1 188 ? -15.310 -5.472 14.636 1.00 96.88 188 ASP A N 1
ATOM 1539 C CA . ASP A 1 188 ? -15.518 -6.879 14.280 1.00 96.88 188 ASP A CA 1
ATOM 1540 C C . ASP A 1 188 ? -16.857 -7.163 13.585 1.00 96.88 188 ASP A C 1
ATOM 1542 O O . ASP A 1 188 ? -17.030 -8.233 12.999 1.00 96.88 188 ASP A O 1
ATOM 1546 N N . SER A 1 189 ? -17.796 -6.211 13.590 1.00 95.00 189 SER A N 1
ATOM 1547 C CA . SER A 1 189 ? -19.074 -6.354 12.881 1.00 95.00 189 SER A CA 1
ATOM 1548 C C . SER A 1 189 ? -18.954 -6.097 11.371 1.00 95.00 189 SER A C 1
ATOM 1550 O O . SER A 1 189 ? -19.833 -6.490 10.598 1.00 95.00 189 SER A O 1
ATOM 1552 N N . LEU A 1 190 ? -17.858 -5.458 10.949 1.00 96.56 190 LEU A N 1
ATOM 1553 C CA . LEU A 1 190 ? -17.620 -5.014 9.581 1.00 96.56 190 LEU A CA 1
ATOM 1554 C C . LEU A 1 190 ? -16.608 -5.889 8.832 1.00 96.56 190 LEU A C 1
ATOM 1556 O O . LEU A 1 190 ? -15.742 -6.553 9.414 1.00 96.56 190 LEU A O 1
ATOM 1560 N N . TYR A 1 191 ? -16.703 -5.845 7.505 1.00 96.12 191 TYR A N 1
ATOM 1561 C CA . TYR A 1 191 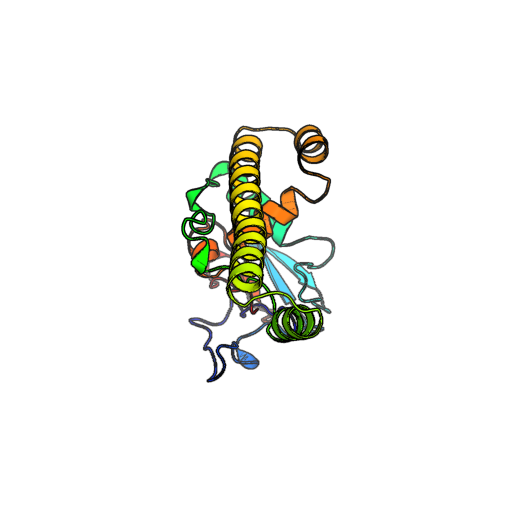? -15.818 -6.537 6.572 1.00 96.12 191 TYR A CA 1
ATOM 1562 C C . TYR A 1 191 ? -14.579 -5.696 6.231 1.00 96.12 191 TYR A C 1
ATOM 1564 O O . TYR A 1 191 ? -14.491 -4.519 6.567 1.00 96.12 191 TYR A O 1
ATOM 1572 N N . ILE A 1 192 ? -13.603 -6.318 5.570 1.00 94.50 192 ILE A N 1
ATOM 1573 C CA . ILE A 1 192 ? -12.391 -5.643 5.086 1.00 94.50 192 ILE A CA 1
ATOM 1574 C C . ILE A 1 192 ? -12.759 -4.660 3.969 1.00 94.50 192 ILE A C 1
ATOM 1576 O O . ILE A 1 192 ? -13.518 -5.013 3.064 1.00 94.50 192 ILE A O 1
ATOM 1580 N N . SER A 1 193 ? -12.184 -3.458 4.014 1.00 93.31 193 SER A N 1
ATOM 1581 C CA . SER A 1 193 ? -12.164 -2.535 2.881 1.00 93.31 193 SER A CA 1
ATOM 1582 C C . SER A 1 193 ? -10.968 -2.820 1.982 1.00 93.31 193 SER A C 1
ATOM 1584 O O . SER A 1 193 ? -9.823 -2.786 2.428 1.00 93.31 193 SER A O 1
ATOM 1586 N N . TYR A 1 194 ? -11.249 -3.068 0.711 1.00 89.69 194 TYR A N 1
ATOM 1587 C CA . TYR A 1 194 ? -10.274 -3.281 -0.347 1.00 89.69 194 TYR A CA 1
ATOM 1588 C C . TYR A 1 194 ? -10.022 -1.977 -1.097 1.00 89.69 194 TYR A C 1
ATOM 1590 O O . TYR A 1 194 ? -10.962 -1.211 -1.339 1.00 89.69 194 TYR A O 1
ATOM 1598 N N . SER A 1 195 ? -8.761 -1.717 -1.436 1.00 82.44 195 SER A N 1
ATOM 1599 C CA . SER A 1 195 ? -8.385 -0.579 -2.273 1.00 82.44 195 SER A CA 1
ATOM 1600 C C . SER A 1 195 ? -8.775 -0.878 -3.721 1.00 82.44 195 SER A C 1
ATOM 1602 O O . SER A 1 195 ? -8.482 -1.948 -4.244 1.00 82.44 195 SER A O 1
ATOM 1604 N N . CYS A 1 196 ? -9.454 0.056 -4.375 1.00 66.69 196 CYS A N 1
ATOM 1605 C CA . CYS A 1 196 ? -9.782 -0.010 -5.795 1.00 66.69 196 CYS A CA 1
ATOM 1606 C C . CYS A 1 196 ? -8.679 0.740 -6.555 1.00 66.69 196 CYS A C 1
ATOM 1608 O O . CYS A 1 196 ? -8.559 1.960 -6.393 1.00 66.69 196 CYS A O 1
ATOM 1610 N N . GLN A 1 197 ? -7.876 0.024 -7.348 1.00 57.31 197 GLN A N 1
ATOM 1611 C CA . GLN A 1 197 ? -6.862 0.598 -8.245 1.00 57.31 197 GLN A CA 1
ATOM 1612 C C . GLN A 1 197 ? -7.394 0.741 -9.671 1.00 57.31 197 GLN A C 1
ATOM 1614 O O . GLN A 1 197 ? -8.020 -0.229 -10.148 1.00 57.31 197 GLN A O 1
#

pLDDT: mean 91.77, std 8.79, range [29.92, 97.75]

Secondary structure (DSSP, 8-state):
----EEE-TTSSSPPB-TTSPBPGGGEEPTTS-EEEEPTTS-EEEESS--SSSEETTEEHHHHHHHHHTTT--GGGSPPPP--GGGS--S-HHHHHHHHHTT--HHHHHHHHHHHHHHHHHHHHHHHHHHHHHHHHHHHT--HHHHHHHH-TTHHHHHHHHHHSSHHHHTT-SS---EES-TT---GGGSPPPPEE-

Foldseek 3Di:
DDQWWKFAQADDPFDADPVRFTDPVRIDDAQAKKWWQFQVFDIFIDRGDHSQQDTDPDRNLLRLCVNQLQVDALVLFDDQQDDLVPFWFDDPVRLVVVVVVPDDPVRSVVRRSVRSVVVNVVSNVLSVVLRVLSVCSNVPPDLVRSCVVVNNCSSSSNSCRQAQAPVSQVSGPTHIRMHSDPPDTDRVSTHHMYTGD

Nearest PDB structures (foldseek):
  5l0j-assembly1_B  TM=3.103E-01  e=7.913E+00  Homo sapiens

Solvent-accessible surface area (backbone atoms only — not comparable to full-atom values): 10852 Å² total; per-residue (Å²): 134,79,74,42,30,35,29,18,8,81,44,82,80,64,48,59,49,100,85,66,50,66,37,76,88,37,36,32,50,70,62,28,46,36,33,38,45,36,92,86,54,48,76,49,60,29,72,58,22,72,44,79,47,51,51,68,95,43,48,51,29,37,49,42,35,60,73,29,34,85,76,64,52,62,82,35,38,70,80,76,77,84,61,47,84,82,41,67,46,65,50,73,68,53,54,51,50,43,45,74,74,66,51,50,74,68,57,49,48,54,50,26,53,51,46,8,42,53,52,34,54,49,50,38,50,51,49,53,51,51,38,53,48,47,53,43,54,47,74,63,58,50,73,67,62,46,28,74,75,66,33,86,58,44,50,40,52,51,13,45,55,31,43,51,44,63,77,25,26,70,67,44,93,51,49,56,30,36,21,58,57,86,88,67,68,53,40,89,78,44,40,73,30,39,54,42,125

Mean predicted aligned error: 5.03 Å